Protein AF-A0A2V6QNG9-F1 (afdb_monomer)

pLDDT: mean 75.18, std 28.76, range [27.44, 98.88]

Solvent-accessible surface area (backbone atoms only — not comparable to full-atom values): 16944 Å² total; per-residue (Å²): 140,82,88,79,90,82,92,85,85,90,87,88,85,91,86,79,91,76,91,80,89,82,85,87,88,84,91,80,88,90,87,85,84,85,86,83,82,91,76,85,80,80,82,82,86,75,88,85,78,89,80,89,80,92,80,91,82,88,85,90,80,92,78,82,92,77,92,74,78,90,80,78,88,88,84,56,99,88,63,71,72,45,58,61,77,59,61,71,70,62,36,52,56,48,40,53,46,52,59,47,24,60,62,34,72,65,38,34,52,49,36,44,46,36,28,76,52,42,71,88,77,46,55,87,88,46,54,89,46,41,68,62,50,21,52,52,32,38,40,50,34,56,44,48,68,78,47,77,63,56,92,66,80,55,66,48,49,50,52,52,52,31,41,44,32,44,78,55,20,36,18,62,49,32,32,66,69,44,46,66,57,33,72,74,41,58,71,68,62,20,46,36,44,48,11,55,34,28,37,29,43,11,48,39,27,44,44,61,73,32,57,68,58,13,45,53,28,20,46,54,9,15,65,46,19,51,83,33,72,60,68,59,19,57,30,35,69,45,14,52,47,36,44,56,32,57,80,44,62,87,80,47,68,87,62,73,68,65,58,74,60,79,69,80,76,88,72,80,88,82,130

Foldseek 3Di:
DYDDDDDDDDDDDDDDDDDDDDDDDDDDDDDDDDDDDDDDDDDDDDDDDDDDDDDDDDDDDDDDDDDDDDDDDDDDPQDDLAAAADPDVLRVVLLVLLLCLLADPVSLVVLVCCLVPVPVVDDPVRVVCSPSSNLLSVLSSVLSVVDDRDPDDDFLSLLVSLLSCSSSNNLVSSLVSLVVVLVVDDDLQVLLSQLSNLLSVLSNCLNVVNLVSNLVSLLSSLVSQQQDDTNQWRCNVQSVLSNVQNVVPPVGDRDRRTDRDPDPVVPPPDD

Radius of gyration: 31.17 Å; Cα contacts (8 Å, |Δi|>4): 262; chains: 1; bounding box: 80×104×93 Å

Mean predicted aligned error: 15.61 Å

Secondary structure (DSSP, 8-state):
--------------------------------PPP----PPPPPPPPPPPPP-----------PPPP------SS-TT--SSPPPPPHHHHHHHHHHHHHHHH-HHHHHHHHHHHH--GGGS-GGGGGGHHHHHHHHHHHHHHHHHSPPPS--SHHHHHHHHHHHHHTT-HHHHHHHHHHHHHH--HHHHHHHHHHHHHHHHHHHHHTT-HHHHHHHHHHHHHHHTT-EETTEE-HHHHHHHHHHGGGTTS--PPPPPPB---GGGGSS--

Sequence (271 aa):
MGRALRHLRDRPDHRRAAQRQARAPRSAGRQPRRAAARRDPVPARGHAAPGSAAGRVAGSAARSPGTVAAVTSGLGAAVDRVIRTLPLQLRNRLAATILEAVDDVQARRALARLADAPDAWLAADEHEWRDLLAQRARRASEALAARRPSAKRGLGAALEAAATLYEAGLHFEVHELLEPLWMAASGETREALQGVIQAAVGWQHLANDNIAGARSLLMEGAARLYGRRLGGRDFDAFARATAEAVTRLPAAKPPPFPELTTDASDREESV

Structure (mmCIF, N/CA/C/O backbone):
data_AF-A0A2V6QNG9-F1
#
_entry.id   AF-A0A2V6QNG9-F1
#
loop_
_atom_site.group_PDB
_atom_site.id
_atom_site.type_symbol
_atom_site.label_atom_id
_atom_site.label_alt_id
_atom_site.label_comp_id
_atom_site.label_asym_id
_atom_site.label_entity_id
_atom_site.label_seq_id
_atom_site.pdbx_PDB_ins_code
_atom_site.Cartn_x
_atom_site.Cartn_y
_atom_site.Cartn_z
_atom_site.occupancy
_atom_site.B_iso_or_equiv
_atom_site.auth_seq_id
_atom_site.auth_comp_id
_atom_site.auth_asym_id
_atom_site.auth_atom_id
_atom_site.pdbx_PDB_model_num
ATOM 1 N N . MET A 1 1 ? -5.298 68.594 -60.580 1.00 39.41 1 MET A N 1
ATOM 2 C CA . MET A 1 1 ? -4.923 69.843 -59.869 1.00 39.41 1 MET A CA 1
ATOM 3 C C . MET A 1 1 ? -4.842 69.492 -58.386 1.00 39.41 1 MET A C 1
ATOM 5 O O . MET A 1 1 ? -5.832 68.995 -57.891 1.00 39.41 1 MET A O 1
ATOM 9 N N . GLY A 1 2 ? -3.759 69.579 -57.618 1.00 33.22 2 GLY A N 1
ATOM 10 C CA . GLY A 1 2 ? -2.422 70.135 -57.802 1.00 33.22 2 GLY A CA 1
ATOM 11 C C . GLY A 1 2 ? -1.953 70.773 -56.480 1.00 33.22 2 GLY A C 1
ATOM 12 O O . GLY A 1 2 ? -2.574 71.744 -56.076 1.00 33.22 2 GLY A O 1
ATOM 13 N N . ARG A 1 3 ? -0.826 70.278 -55.918 1.00 38.81 3 ARG A N 1
ATOM 14 C CA . ARG A 1 3 ? 0.120 70.929 -54.957 1.00 38.81 3 ARG A CA 1
ATOM 15 C C . ARG A 1 3 ? -0.397 71.228 -53.527 1.00 38.81 3 ARG A C 1
ATOM 17 O O . ARG A 1 3 ? -1.573 71.470 -53.355 1.00 38.81 3 ARG A O 1
ATOM 24 N N . ALA A 1 4 ? 0.392 71.239 -52.441 1.00 41.12 4 ALA A N 1
ATOM 25 C CA . ALA A 1 4 ? 1.844 71.341 -52.163 1.00 41.12 4 ALA A CA 1
ATOM 26 C C . ALA A 1 4 ? 2.117 70.772 -50.728 1.00 41.12 4 ALA A C 1
ATOM 28 O O . ALA A 1 4 ? 1.238 70.885 -49.886 1.00 41.12 4 ALA A O 1
ATOM 29 N N . LEU A 1 5 ? 3.183 69.995 -50.430 1.00 42.59 5 LEU A N 1
ATOM 30 C CA . LEU A 1 5 ? 4.579 70.385 -50.065 1.00 42.59 5 LEU A CA 1
ATOM 31 C C . LEU A 1 5 ? 4.633 71.282 -48.792 1.00 42.59 5 LEU A C 1
ATOM 33 O O . LEU A 1 5 ? 3.927 72.274 -48.773 1.00 42.59 5 LEU A O 1
ATOM 37 N N . ARG A 1 6 ? 5.453 71.118 -47.733 1.00 43.41 6 ARG A N 1
ATOM 38 C CA . ARG A 1 6 ? 6.743 70.430 -47.489 1.00 43.41 6 ARG A CA 1
ATOM 39 C C . ARG A 1 6 ? 7.144 70.512 -45.982 1.00 43.41 6 ARG A C 1
ATOM 41 O O . ARG A 1 6 ? 6.816 71.490 -45.331 1.00 43.41 6 ARG A O 1
ATOM 48 N N . HIS A 1 7 ? 7.926 69.519 -45.532 1.00 37.97 7 HIS A N 1
ATOM 49 C CA . HIS A 1 7 ? 9.060 69.466 -44.564 1.00 37.97 7 HIS A CA 1
ATOM 50 C C . HIS A 1 7 ? 9.191 70.319 -43.276 1.00 37.97 7 HIS A C 1
ATOM 52 O O . HIS A 1 7 ? 9.227 71.539 -43.340 1.00 37.97 7 HIS A O 1
ATOM 58 N N . LEU A 1 8 ? 9.590 69.624 -42.189 1.00 41.56 8 LEU A N 1
ATOM 59 C CA . LEU A 1 8 ? 10.684 69.936 -41.224 1.00 41.56 8 LEU A CA 1
ATOM 60 C C . LEU A 1 8 ? 10.953 68.659 -40.372 1.00 41.56 8 LEU A C 1
ATOM 62 O O . LEU A 1 8 ? 10.039 68.190 -39.709 1.00 41.56 8 LEU A O 1
ATOM 66 N N . ARG A 1 9 ? 11.984 67.834 -40.635 1.00 37.34 9 ARG A N 1
ATOM 67 C CA . ARG A 1 9 ? 13.387 67.796 -40.127 1.00 37.34 9 ARG A CA 1
ATOM 68 C C . ARG A 1 9 ? 13.606 67.700 -38.595 1.00 37.34 9 ARG A C 1
ATOM 70 O O . ARG A 1 9 ? 13.374 68.663 -37.883 1.00 37.34 9 ARG A O 1
ATOM 77 N N . ASP A 1 10 ? 14.166 66.542 -38.202 1.00 35.22 10 ASP A N 1
ATOM 78 C CA . ASP A 1 10 ? 15.226 66.222 -37.214 1.00 35.22 10 ASP A CA 1
ATOM 79 C C . ASP A 1 10 ? 15.272 66.858 -35.807 1.00 35.22 10 ASP A C 1
ATOM 81 O O . ASP A 1 10 ? 15.587 68.036 -35.667 1.00 35.22 10 ASP A O 1
ATOM 85 N N . ARG A 1 11 ? 15.237 66.019 -34.750 1.00 38.47 11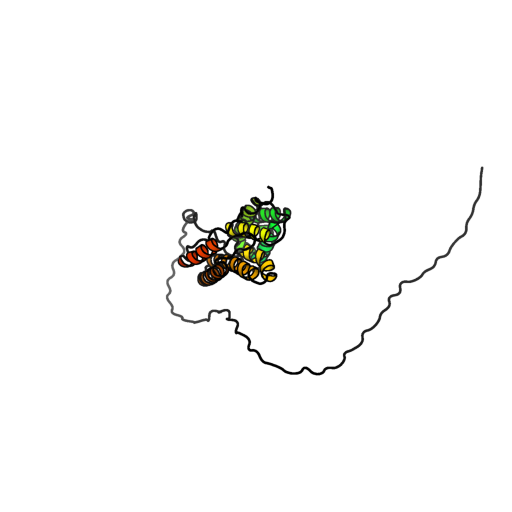 ARG A N 1
ATOM 86 C CA . ARG A 1 11 ? 16.423 65.519 -33.993 1.00 38.47 11 ARG A CA 1
ATOM 87 C C . ARG A 1 11 ? 16.032 64.656 -32.762 1.00 38.47 11 ARG A C 1
ATOM 89 O O . ARG A 1 11 ? 14.895 64.744 -32.312 1.00 38.47 11 ARG A O 1
ATOM 96 N N . PRO A 1 12 ? 16.950 63.808 -32.241 1.00 43.84 12 PRO A N 1
ATOM 97 C CA . PRO A 1 12 ? 16.665 62.755 -31.260 1.00 43.84 12 PRO A CA 1
ATOM 98 C C . PRO A 1 12 ? 16.907 63.203 -29.812 1.00 43.84 12 PRO A C 1
ATOM 100 O O . PRO A 1 12 ? 17.723 64.095 -29.580 1.00 43.84 12 PRO A O 1
ATOM 103 N N . ASP A 1 13 ? 16.295 62.519 -28.839 1.00 38.09 13 ASP A N 1
ATOM 104 C CA . ASP A 1 13 ? 16.692 62.652 -27.434 1.00 38.09 13 ASP A CA 1
ATOM 105 C C . ASP A 1 13 ? 16.896 61.284 -26.764 1.00 38.09 13 ASP A C 1
ATOM 107 O O . ASP A 1 13 ? 16.000 60.446 -26.655 1.00 38.09 13 ASP A O 1
ATOM 111 N N . HIS A 1 14 ? 18.143 61.066 -26.352 1.00 37.47 14 HIS A N 1
ATOM 112 C CA . HIS A 1 14 ? 18.614 59.954 -25.543 1.00 37.47 14 HIS A CA 1
ATOM 113 C C . HIS A 1 14 ? 18.329 60.252 -24.071 1.00 37.47 14 HIS A C 1
ATOM 115 O O . HIS A 1 14 ? 18.788 61.278 -23.580 1.00 37.47 14 HIS A O 1
ATOM 121 N N . ARG A 1 15 ? 17.708 59.325 -23.329 1.00 37.00 15 ARG A N 1
ATOM 122 C CA . ARG A 1 15 ? 17.783 59.200 -21.852 1.00 37.00 15 ARG A CA 1
ATOM 123 C C . ARG A 1 15 ? 16.975 57.969 -21.423 1.00 37.00 15 ARG A C 1
ATOM 125 O O . ARG A 1 15 ? 15.888 57.772 -21.930 1.00 37.00 15 ARG A O 1
ATOM 132 N N . ARG A 1 16 ? 17.347 57.122 -20.466 1.00 36.38 16 ARG A N 1
ATOM 133 C CA . ARG A 1 16 ? 18.573 56.843 -19.703 1.00 36.38 16 ARG A CA 1
ATOM 134 C C . ARG A 1 16 ? 18.234 55.565 -18.920 1.00 36.38 16 ARG A C 1
ATOM 136 O O . ARG A 1 16 ? 17.263 55.560 -18.171 1.00 36.38 16 ARG A O 1
ATOM 143 N N . ALA A 1 17 ? 19.032 54.514 -19.069 1.00 34.28 17 ALA A N 1
ATOM 144 C CA . ALA A 1 17 ? 19.114 53.447 -18.079 1.00 34.28 17 ALA A CA 1
ATOM 145 C C . ALA A 1 17 ? 19.916 53.974 -16.877 1.00 34.28 17 ALA A C 1
ATOM 147 O O . ALA A 1 17 ? 20.940 54.632 -17.066 1.00 34.28 17 ALA A O 1
ATOM 148 N N . ALA A 1 18 ? 19.462 53.710 -15.652 1.00 35.72 18 ALA A N 1
ATOM 149 C CA . ALA A 1 18 ? 20.239 53.976 -14.446 1.00 35.72 18 ALA A CA 1
ATOM 150 C C . ALA A 1 18 ? 19.989 52.884 -13.401 1.00 35.72 18 ALA A C 1
ATOM 152 O O . ALA A 1 18 ? 19.016 52.911 -12.650 1.00 35.72 18 ALA A O 1
ATOM 153 N N . GLN A 1 19 ? 20.924 51.933 -13.370 1.00 32.97 19 GLN A N 1
ATOM 154 C CA . GLN A 1 19 ? 21.245 51.108 -12.212 1.00 32.97 19 GLN A CA 1
ATOM 155 C C . GLN A 1 19 ? 21.501 51.997 -10.988 1.00 32.97 19 GLN A C 1
ATOM 157 O O . GLN A 1 19 ? 22.220 52.995 -11.073 1.00 32.97 19 GLN A O 1
ATOM 162 N N . ARG A 1 20 ? 20.984 51.589 -9.827 1.00 33.34 20 ARG A N 1
ATOM 163 C CA . ARG A 1 20 ? 21.436 52.083 -8.523 1.00 33.34 20 ARG A CA 1
ATOM 164 C C . ARG A 1 20 ? 21.763 50.906 -7.612 1.00 33.34 20 ARG A C 1
ATOM 166 O O . ARG A 1 20 ? 20.911 50.083 -7.301 1.00 33.34 20 ARG A O 1
ATOM 173 N N . GLN A 1 21 ? 23.031 50.863 -7.221 1.00 36.06 21 GLN A N 1
ATOM 174 C CA . GLN A 1 21 ? 23.606 50.045 -6.158 1.00 36.06 21 GLN A CA 1
ATOM 175 C C . GLN A 1 21 ? 23.310 50.677 -4.785 1.00 36.06 21 GLN A C 1
ATOM 177 O O . GLN A 1 21 ? 23.352 51.901 -4.661 1.00 36.06 21 GLN A O 1
ATOM 182 N N . ALA A 1 22 ? 23.117 49.850 -3.752 1.00 32.03 22 ALA A N 1
ATOM 183 C CA . ALA A 1 22 ? 23.365 50.172 -2.336 1.00 32.03 22 ALA A CA 1
ATOM 184 C C . ALA A 1 22 ? 23.467 48.838 -1.554 1.00 32.03 22 ALA A C 1
ATOM 186 O O . ALA A 1 22 ? 22.505 48.084 -1.512 1.00 32.03 22 ALA A O 1
ATOM 187 N N . ARG A 1 23 ? 24.666 48.333 -1.233 1.00 31.33 23 ARG A N 1
ATOM 188 C CA . ARG A 1 23 ? 25.504 48.557 -0.029 1.00 31.33 23 ARG A CA 1
ATOM 189 C C . ARG A 1 23 ? 24.892 48.016 1.283 1.00 31.33 23 ARG A C 1
ATOM 191 O O . ARG A 1 23 ? 23.886 48.518 1.765 1.00 31.33 23 ARG A O 1
ATOM 198 N N . ALA A 1 24 ? 25.561 47.009 1.851 1.00 38.50 24 ALA A N 1
ATOM 199 C CA . ALA A 1 24 ? 25.260 46.344 3.123 1.00 38.50 24 ALA A CA 1
ATOM 200 C C . ALA A 1 24 ? 25.682 47.158 4.366 1.00 38.50 24 ALA A C 1
ATOM 202 O O . ALA A 1 24 ? 26.608 47.971 4.272 1.00 38.50 24 ALA A O 1
ATOM 203 N N . PRO A 1 25 ? 25.127 46.835 5.552 1.00 38.69 25 PRO A N 1
ATOM 204 C CA . PRO A 1 25 ? 25.814 47.042 6.823 1.00 38.69 25 PRO A CA 1
ATOM 205 C C . PRO A 1 25 ? 26.004 45.758 7.659 1.00 38.69 25 PRO A C 1
ATOM 207 O O . PRO A 1 25 ? 25.347 44.737 7.470 1.00 38.69 25 PRO A O 1
ATOM 210 N N . ARG A 1 26 ? 26.981 45.850 8.570 1.00 33.41 26 ARG A N 1
ATOM 211 C CA . ARG A 1 26 ? 27.608 44.795 9.381 1.00 33.41 26 ARG A CA 1
ATOM 212 C C . ARG A 1 26 ? 26.877 44.521 10.708 1.00 33.41 26 ARG A C 1
ATOM 214 O O . ARG A 1 26 ? 26.212 45.384 11.265 1.00 33.41 26 ARG A O 1
ATOM 221 N N . SER A 1 27 ? 27.138 43.311 11.197 1.00 34.94 27 SER A N 1
ATOM 222 C CA . SER A 1 27 ? 26.995 42.705 12.533 1.00 34.94 27 SER A CA 1
ATOM 223 C C . SER A 1 27 ? 26.904 43.604 13.779 1.00 34.94 27 SER A C 1
ATOM 225 O O . SER A 1 27 ? 27.778 44.441 14.004 1.00 34.94 27 SER A O 1
ATOM 227 N N . ALA A 1 28 ? 25.979 43.254 14.684 1.00 37.16 28 ALA A N 1
ATOM 228 C CA . ALA A 1 28 ? 25.968 43.668 16.088 1.00 37.16 28 ALA A CA 1
ATOM 229 C C . ALA A 1 28 ? 25.766 42.463 17.035 1.00 37.16 28 ALA A C 1
ATOM 231 O O . ALA A 1 28 ? 24.781 41.739 16.935 1.00 37.16 28 ALA A O 1
ATOM 232 N N . GLY A 1 29 ? 26.739 42.266 17.932 1.00 30.47 29 GLY A N 1
ATOM 233 C CA . GLY A 1 29 ? 26.533 42.258 19.389 1.00 30.47 29 GLY A CA 1
ATOM 234 C C . GLY A 1 29 ? 25.647 41.187 20.034 1.00 30.47 29 GLY A C 1
ATOM 235 O O . GLY A 1 29 ? 24.428 41.258 20.016 1.00 30.47 29 GLY A O 1
ATOM 236 N N . ARG A 1 30 ? 26.306 40.260 20.729 1.00 30.66 30 ARG A N 1
ATOM 237 C CA . ARG A 1 30 ? 25.796 39.173 21.582 1.00 30.66 30 ARG A CA 1
ATOM 238 C C . ARG A 1 30 ? 25.470 39.663 23.008 1.00 30.66 30 ARG A C 1
ATOM 240 O O . ARG A 1 30 ? 26.239 40.476 23.507 1.00 30.66 30 ARG A O 1
ATOM 247 N N . GLN A 1 31 ? 24.448 39.078 23.666 1.00 30.83 31 GLN A N 1
ATOM 248 C CA . GLN A 1 31 ? 24.359 38.606 25.087 1.00 30.83 31 GLN A CA 1
ATOM 249 C C . GLN A 1 31 ? 22.893 38.598 25.619 1.00 30.83 31 GLN A C 1
ATOM 251 O O . GLN A 1 31 ? 22.068 39.317 25.070 1.00 30.83 31 GLN A O 1
ATOM 256 N N . PRO A 1 32 ? 22.544 37.910 26.735 1.00 37.94 32 PRO A N 1
ATOM 257 C CA . PRO A 1 32 ? 22.819 36.525 27.138 1.00 37.94 32 PRO A CA 1
ATOM 258 C C . PRO A 1 32 ? 21.508 35.721 27.389 1.00 37.94 32 PRO A C 1
ATOM 260 O O . PRO A 1 32 ? 20.467 36.276 27.735 1.00 37.94 32 PRO A O 1
ATOM 263 N N . ARG A 1 33 ? 21.539 34.384 27.250 1.00 31.62 33 ARG A N 1
ATOM 264 C CA . ARG A 1 33 ? 20.392 33.504 27.568 1.00 31.62 33 ARG A CA 1
ATOM 265 C C . ARG A 1 33 ? 20.462 33.006 29.015 1.00 31.62 33 ARG A C 1
ATOM 267 O O . ARG A 1 33 ? 21.466 32.430 29.422 1.00 31.62 33 ARG A O 1
ATOM 274 N N . ARG A 1 34 ? 19.366 33.208 29.756 1.00 32.09 34 ARG A N 1
ATOM 275 C CA . ARG A 1 34 ? 19.076 32.593 31.061 1.00 32.09 34 ARG A CA 1
ATOM 276 C C . ARG A 1 34 ? 18.950 31.070 30.932 1.00 32.09 34 ARG A C 1
ATOM 278 O O . ARG A 1 34 ? 18.383 30.571 29.963 1.00 32.09 34 ARG A O 1
ATOM 285 N N . ALA A 1 35 ? 19.456 30.365 31.938 1.00 33.03 35 ALA A N 1
ATOM 286 C CA . ALA A 1 35 ? 19.326 28.925 32.119 1.00 33.03 35 ALA A CA 1
ATOM 287 C C . ALA A 1 35 ? 17.952 28.546 32.693 1.00 33.03 35 ALA A C 1
ATOM 289 O O . ALA A 1 35 ? 17.482 29.218 33.609 1.00 33.03 35 ALA A O 1
ATOM 290 N N . ALA A 1 36 ? 17.373 27.436 32.220 1.00 29.09 36 ALA A N 1
ATOM 291 C CA . ALA A 1 36 ? 16.558 26.530 33.032 1.00 29.09 36 ALA A CA 1
ATOM 292 C C . ALA A 1 36 ? 16.314 25.175 32.335 1.00 29.09 36 ALA A C 1
ATOM 294 O O . ALA A 1 36 ? 15.939 25.121 31.170 1.00 29.09 36 ALA A O 1
ATOM 295 N N . ALA A 1 37 ? 16.461 24.125 33.147 1.00 33.00 37 ALA A N 1
ATOM 296 C CA . ALA A 1 37 ? 15.844 22.798 33.089 1.00 33.00 37 ALA A CA 1
ATOM 297 C C . ALA A 1 37 ? 16.219 21.811 31.963 1.00 33.00 37 ALA A C 1
ATOM 299 O O . ALA A 1 37 ? 15.693 21.812 30.853 1.00 33.00 37 ALA A O 1
ATOM 300 N N . ARG A 1 38 ? 17.063 20.858 32.375 1.00 31.66 38 ARG A N 1
ATOM 301 C CA . ARG A 1 38 ? 17.269 19.530 31.793 1.00 31.66 38 ARG A CA 1
ATOM 302 C C . ARG A 1 38 ? 15.933 18.777 31.689 1.00 31.66 38 ARG A C 1
ATOM 304 O O . ARG A 1 38 ? 15.178 18.743 32.659 1.00 31.66 38 ARG A O 1
ATOM 311 N N . ARG A 1 39 ? 15.695 18.128 30.549 1.00 36.88 39 ARG A N 1
ATOM 312 C CA . ARG A 1 39 ? 14.827 16.950 30.417 1.00 36.88 39 ARG A CA 1
ATOM 313 C C . ARG A 1 39 ? 15.526 15.949 29.502 1.00 36.88 39 ARG A C 1
ATOM 315 O O . ARG A 1 39 ? 16.030 16.331 28.448 1.00 36.88 39 ARG A O 1
ATOM 322 N N . ASP A 1 40 ? 15.602 14.713 29.971 1.00 36.47 40 ASP A N 1
ATOM 323 C CA . ASP A 1 40 ? 16.339 13.612 29.357 1.00 36.47 40 ASP A CA 1
ATOM 324 C C . ASP A 1 40 ? 15.737 13.193 28.003 1.00 36.47 40 ASP A C 1
ATOM 326 O O . ASP A 1 40 ? 14.510 13.145 27.870 1.00 36.47 40 ASP A O 1
ATOM 330 N N . PRO A 1 41 ? 16.557 12.862 26.989 1.00 35.31 41 PRO A N 1
ATOM 331 C CA . PRO A 1 41 ? 16.064 12.259 25.760 1.00 35.31 41 PRO A CA 1
ATOM 332 C C . PRO A 1 41 ? 15.850 10.746 25.933 1.00 35.31 41 PRO A C 1
ATOM 334 O O . PRO A 1 41 ? 16.747 10.003 26.330 1.00 35.31 41 PRO A O 1
ATOM 337 N N . VAL A 1 42 ? 14.642 10.297 25.590 1.00 39.16 42 VAL A N 1
ATOM 338 C CA . VAL A 1 42 ? 14.246 8.887 25.441 1.00 39.16 42 VAL A CA 1
ATOM 339 C C . VAL A 1 42 ? 15.113 8.226 24.352 1.00 39.16 42 VAL A C 1
ATOM 341 O O . VAL A 1 42 ? 15.250 8.807 23.273 1.00 39.16 42 VAL A O 1
ATOM 344 N N . PRO A 1 43 ? 15.713 7.039 24.576 1.00 35.66 43 PRO A N 1
ATOM 345 C CA . PRO A 1 43 ? 16.639 6.458 23.612 1.00 35.66 43 PRO A CA 1
ATOM 346 C C . PRO A 1 43 ? 15.910 5.834 22.416 1.00 35.66 43 PRO A C 1
ATOM 348 O O . PRO A 1 43 ? 15.052 4.962 22.563 1.00 35.66 43 PRO A O 1
ATOM 351 N N . ALA A 1 44 ? 16.325 6.247 21.217 1.00 32.16 44 ALA A N 1
ATOM 352 C CA . ALA A 1 44 ? 16.035 5.576 19.958 1.00 32.16 44 ALA A CA 1
ATOM 353 C C . ALA A 1 44 ? 16.677 4.176 19.960 1.00 32.16 44 ALA A C 1
ATOM 355 O O . ALA A 1 44 ? 17.892 4.042 20.120 1.00 32.16 44 ALA A O 1
ATOM 356 N N . ARG A 1 45 ? 15.869 3.121 19.800 1.00 35.91 45 ARG A N 1
ATOM 357 C CA . ARG A 1 45 ? 16.382 1.757 19.617 1.00 35.91 45 ARG A CA 1
ATOM 358 C C . ARG A 1 45 ? 16.888 1.588 18.189 1.00 35.91 45 ARG A C 1
ATOM 360 O O . ARG A 1 45 ? 16.172 1.847 17.228 1.00 35.91 45 ARG A O 1
ATOM 367 N N . GLY A 1 46 ? 18.157 1.204 18.113 1.00 29.39 46 GLY A N 1
ATOM 368 C CA . GLY A 1 46 ? 18.974 1.199 16.916 1.00 29.39 46 GLY A CA 1
ATOM 369 C C . GLY A 1 46 ? 18.766 0.008 15.989 1.00 29.39 46 GLY A C 1
ATOM 370 O O . GLY A 1 46 ? 18.335 -1.077 16.378 1.00 29.39 46 GLY A O 1
ATOM 371 N N . HIS A 1 47 ? 19.159 0.266 14.748 1.00 31.30 47 HIS A N 1
ATOM 372 C CA . HIS A 1 47 ? 19.466 -0.702 13.712 1.00 31.30 47 HIS A CA 1
ATOM 373 C C . HIS A 1 47 ? 20.541 -1.689 14.185 1.00 31.30 47 HIS A C 1
ATOM 375 O O . HIS A 1 47 ? 21.622 -1.285 14.611 1.00 31.30 47 HIS A O 1
ATOM 381 N N . ALA A 1 48 ? 20.251 -2.984 14.071 1.00 29.91 48 ALA A N 1
ATOM 382 C CA . ALA A 1 48 ? 21.235 -4.043 14.243 1.00 29.91 48 ALA A CA 1
ATOM 383 C C . ALA A 1 48 ? 21.928 -4.328 12.900 1.00 29.91 48 ALA A C 1
ATOM 385 O O . ALA A 1 48 ? 21.285 -4.748 11.939 1.00 29.91 48 ALA A O 1
ATOM 386 N N . ALA A 1 49 ? 23.240 -4.101 12.855 1.00 28.16 49 ALA A N 1
ATOM 387 C CA . ALA A 1 49 ? 24.147 -4.666 11.860 1.00 28.16 49 ALA A CA 1
ATOM 388 C C . ALA A 1 49 ? 24.647 -6.041 12.351 1.00 28.16 49 ALA A C 1
ATOM 390 O O . ALA A 1 49 ? 24.832 -6.206 13.561 1.00 28.16 49 ALA A O 1
ATOM 391 N N . PRO A 1 50 ? 24.900 -7.027 11.472 1.00 35.78 50 PRO A N 1
ATOM 392 C CA . PRO A 1 50 ? 25.463 -8.302 11.892 1.00 35.78 50 PRO A CA 1
ATOM 393 C C . PRO A 1 50 ? 26.995 -8.233 11.975 1.00 35.78 50 PRO A C 1
ATOM 395 O O . PRO A 1 50 ? 27.672 -7.731 11.077 1.00 35.78 50 PRO A O 1
ATOM 398 N N . GLY A 1 51 ? 27.528 -8.755 13.081 1.00 28.11 51 GLY A N 1
ATOM 399 C CA . GLY A 1 51 ? 28.953 -8.929 13.331 1.00 28.11 51 GLY A CA 1
ATOM 400 C C . GLY A 1 51 ? 29.513 -10.196 12.682 1.00 28.11 51 GLY A C 1
ATOM 401 O O . GLY A 1 51 ? 28.872 -11.243 12.645 1.00 28.11 51 GLY A O 1
ATOM 402 N N . SER A 1 52 ? 30.741 -10.060 12.189 1.00 27.44 52 SER A N 1
ATOM 403 C CA . SER A 1 52 ? 31.615 -11.106 11.664 1.00 27.44 52 SER A CA 1
ATOM 404 C C . SER A 1 52 ? 32.062 -12.076 12.765 1.00 27.44 52 SER A C 1
ATOM 406 O O . SER A 1 52 ? 32.551 -11.642 13.808 1.00 27.44 52 SER A O 1
ATOM 408 N N . ALA A 1 53 ? 31.963 -13.381 12.507 1.00 31.16 53 ALA A N 1
ATOM 409 C CA . ALA A 1 53 ? 32.697 -14.408 13.237 1.00 31.16 53 ALA A CA 1
ATOM 410 C 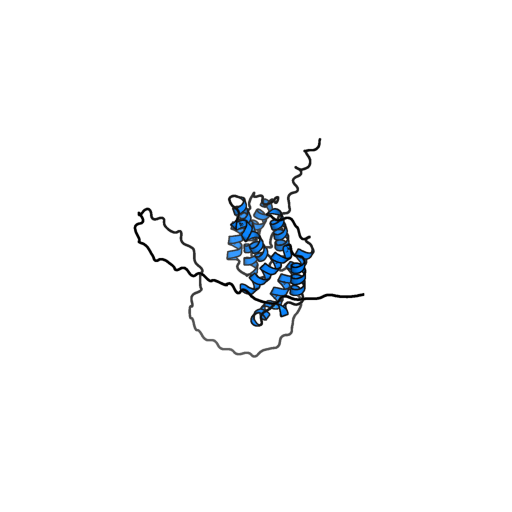C . ALA A 1 53 ? 33.285 -15.411 12.238 1.00 31.16 53 ALA A C 1
ATOM 412 O O . ALA A 1 53 ? 32.573 -16.109 11.517 1.00 31.16 53 ALA A O 1
ATOM 413 N N . ALA A 1 54 ? 34.614 -15.435 12.189 1.00 28.30 54 ALA A N 1
ATOM 414 C CA . ALA A 1 54 ? 35.417 -16.366 11.422 1.00 28.30 54 ALA A CA 1
ATOM 415 C C . ALA A 1 54 ? 35.437 -17.750 12.092 1.00 28.30 54 ALA A C 1
ATOM 417 O O . ALA A 1 54 ? 35.665 -17.862 13.293 1.00 28.30 54 ALA A O 1
ATOM 418 N N . GLY A 1 55 ? 35.287 -18.801 11.287 1.00 29.64 55 GLY A N 1
ATOM 419 C CA . GLY A 1 55 ? 35.503 -20.190 11.683 1.00 29.64 55 GLY A CA 1
ATOM 420 C C . GLY A 1 55 ? 35.768 -21.048 10.449 1.00 29.64 55 GLY A C 1
ATOM 421 O O . GLY A 1 55 ? 34.842 -21.456 9.759 1.00 29.64 55 GLY A O 1
ATOM 422 N N . ARG A 1 56 ? 37.049 -21.276 10.141 1.00 28.33 56 ARG A N 1
ATOM 423 C CA . ARG A 1 56 ? 37.522 -22.215 9.111 1.00 28.33 56 ARG A CA 1
ATOM 424 C C . ARG A 1 56 ? 37.424 -23.647 9.633 1.00 28.33 56 ARG A C 1
ATOM 426 O O . ARG A 1 56 ? 38.040 -23.912 10.658 1.00 28.33 56 ARG A O 1
ATOM 433 N N . VAL A 1 57 ? 36.834 -24.564 8.860 1.00 31.92 57 VAL A N 1
ATOM 434 C CA . VAL A 1 57 ? 37.321 -25.952 8.718 1.00 31.92 57 VAL A CA 1
ATOM 435 C C . VAL A 1 57 ? 37.054 -26.433 7.286 1.00 31.92 57 VAL A C 1
ATOM 437 O O . VAL A 1 57 ? 36.008 -26.158 6.707 1.00 31.92 57 VAL A O 1
ATOM 440 N N . ALA A 1 58 ? 38.060 -27.088 6.710 1.00 28.41 58 ALA A N 1
ATOM 441 C CA . ALA A 1 58 ? 38.148 -27.574 5.341 1.00 28.41 58 ALA A CA 1
ATOM 442 C C . ALA A 1 58 ? 37.342 -28.862 5.084 1.00 28.41 58 ALA A C 1
ATOM 444 O O . ALA A 1 58 ? 37.127 -29.659 5.993 1.00 28.41 58 ALA A O 1
ATOM 445 N N . GLY A 1 59 ? 36.994 -29.104 3.816 1.00 29.17 59 GLY A N 1
ATOM 446 C CA . GLY A 1 59 ? 36.442 -30.376 3.344 1.00 29.17 59 GLY A CA 1
ATOM 447 C C . GLY A 1 59 ? 36.087 -30.340 1.857 1.00 29.17 59 GLY A C 1
ATOM 448 O O . GLY A 1 59 ? 34.973 -29.998 1.488 1.00 29.17 59 GLY A O 1
ATOM 449 N N . SER A 1 60 ? 37.069 -30.656 1.015 1.00 27.53 60 SER A N 1
ATOM 450 C CA . SER A 1 60 ? 36.987 -30.761 -0.447 1.00 27.53 60 SER A CA 1
ATOM 451 C C . SER A 1 60 ? 36.158 -31.969 -0.906 1.00 27.53 60 SER A C 1
ATOM 453 O O . SER A 1 60 ? 36.390 -33.072 -0.418 1.00 27.53 60 SER A O 1
ATOM 455 N N . ALA A 1 61 ? 35.278 -31.782 -1.897 1.00 32.78 61 ALA A N 1
ATOM 456 C CA . ALA A 1 61 ? 34.963 -32.801 -2.904 1.00 32.78 61 ALA A CA 1
ATOM 457 C C . ALA A 1 61 ? 34.284 -32.161 -4.128 1.00 32.78 61 ALA A C 1
ATOM 459 O O . ALA A 1 61 ? 33.132 -31.733 -4.083 1.00 32.78 61 ALA A O 1
ATOM 460 N N . ALA A 1 62 ? 35.024 -32.117 -5.233 1.00 29.62 62 ALA A N 1
ATOM 461 C CA . ALA A 1 62 ? 34.558 -31.721 -6.554 1.00 29.62 62 ALA A CA 1
ATOM 462 C C . ALA A 1 62 ? 33.551 -32.731 -7.130 1.00 29.62 62 ALA A C 1
ATOM 464 O O . ALA A 1 62 ? 33.792 -33.935 -7.060 1.00 29.62 62 ALA A O 1
ATOM 465 N N . ARG A 1 63 ? 32.481 -32.242 -7.774 1.00 33.50 63 ARG A N 1
ATOM 466 C CA . ARG A 1 63 ? 31.726 -32.960 -8.816 1.00 33.50 63 ARG A CA 1
ATOM 467 C C . ARG A 1 63 ? 31.144 -31.957 -9.826 1.00 33.50 63 ARG A C 1
ATOM 469 O O . ARG A 1 63 ? 30.557 -30.952 -9.442 1.00 33.50 63 ARG A O 1
ATOM 476 N N . SER A 1 64 ? 31.393 -32.247 -11.100 1.00 34.97 64 SER A N 1
ATOM 477 C CA . SER A 1 64 ? 31.091 -31.477 -12.316 1.00 34.97 64 SER A CA 1
ATOM 478 C C . SER A 1 64 ? 29.586 -31.267 -12.586 1.00 34.97 64 SER A C 1
ATOM 480 O O . SER A 1 64 ? 28.765 -31.981 -12.007 1.00 34.97 64 SER A O 1
ATOM 482 N N . PRO A 1 65 ? 29.203 -30.323 -13.476 1.00 32.09 65 PRO A N 1
ATOM 483 C CA . PRO A 1 65 ? 27.819 -29.894 -13.639 1.00 32.09 65 PRO A CA 1
ATOM 484 C C . PRO A 1 65 ? 27.043 -30.824 -14.580 1.00 32.09 65 PRO A C 1
ATOM 486 O O . PRO A 1 65 ? 27.408 -31.007 -15.740 1.00 32.09 65 PRO A O 1
ATOM 489 N N . GLY A 1 66 ? 25.953 -31.396 -14.070 1.00 29.58 66 GLY A N 1
ATOM 490 C CA . GLY A 1 66 ? 24.931 -32.062 -14.869 1.00 29.58 66 GLY A CA 1
ATOM 491 C C . GLY A 1 66 ? 23.835 -31.070 -15.243 1.00 29.58 66 GLY A C 1
ATOM 492 O O . GLY A 1 66 ? 23.195 -30.486 -14.372 1.00 29.58 66 GLY A O 1
ATOM 493 N N . THR A 1 67 ? 23.635 -30.875 -16.541 1.00 35.53 67 THR A N 1
ATOM 494 C CA . THR A 1 67 ? 22.499 -30.168 -17.132 1.00 35.53 67 THR A CA 1
ATOM 495 C C . THR A 1 67 ? 21.198 -30.839 -16.691 1.00 35.53 67 THR A C 1
ATOM 497 O O . THR A 1 67 ? 20.960 -31.996 -17.028 1.00 35.53 67 THR A O 1
ATOM 500 N N . VAL A 1 68 ? 20.343 -30.123 -15.959 1.00 30.91 68 VAL A N 1
ATOM 501 C CA . VAL A 1 68 ? 18.958 -30.542 -15.713 1.00 30.91 68 VAL A CA 1
ATOM 502 C C . VAL A 1 68 ? 18.007 -29.489 -16.247 1.00 30.91 68 VAL A C 1
ATOM 504 O O . VAL A 1 68 ? 18.136 -28.294 -15.990 1.00 30.91 68 VAL A O 1
ATOM 507 N N . ALA A 1 69 ? 17.110 -29.999 -17.080 1.00 28.62 69 ALA A N 1
ATOM 508 C CA . ALA A 1 69 ? 16.163 -29.294 -17.907 1.00 28.62 69 ALA A CA 1
ATOM 509 C C . ALA A 1 69 ? 15.184 -28.432 -17.105 1.00 28.62 69 ALA A C 1
ATOM 511 O O . ALA A 1 69 ? 14.858 -28.713 -15.951 1.00 28.62 69 ALA A O 1
ATOM 512 N N . ALA A 1 70 ? 14.676 -27.411 -17.791 1.00 37.88 70 ALA A N 1
ATOM 513 C CA . ALA A 1 70 ? 13.529 -26.625 -17.384 1.00 37.88 70 ALA A CA 1
ATOM 514 C C . ALA A 1 70 ? 12.353 -27.539 -17.007 1.00 37.88 70 ALA A C 1
ATOM 516 O O . ALA A 1 70 ? 11.805 -28.245 -17.852 1.00 37.88 70 ALA A O 1
ATOM 517 N N . VAL A 1 71 ? 11.945 -27.476 -15.741 1.00 28.05 71 VAL A N 1
ATOM 518 C CA . VAL A 1 71 ? 10.617 -27.902 -15.307 1.00 28.05 71 VAL A CA 1
ATOM 519 C C . VAL A 1 71 ? 9.835 -26.633 -15.020 1.00 28.05 71 VAL A C 1
ATOM 521 O O . VAL A 1 71 ? 9.934 -26.023 -13.958 1.00 28.05 71 VAL A O 1
ATOM 524 N N . THR A 1 72 ? 9.095 -26.202 -16.032 1.00 35.09 72 THR A N 1
ATOM 525 C CA . THR A 1 72 ? 7.942 -25.335 -15.855 1.00 35.09 72 THR A CA 1
ATOM 526 C C . THR A 1 72 ? 6.785 -26.171 -15.316 1.00 35.09 72 THR A C 1
ATOM 528 O O . THR A 1 72 ? 6.634 -27.340 -15.666 1.00 35.09 72 THR A O 1
ATOM 531 N N . SER A 1 73 ? 5.916 -25.504 -14.555 1.00 33.56 73 SER A N 1
ATOM 532 C CA . SER A 1 73 ? 4.573 -25.947 -14.150 1.00 33.56 73 SER A CA 1
ATOM 533 C C . SER A 1 73 ? 4.508 -26.725 -12.835 1.00 33.56 73 SER A C 1
ATOM 535 O O . SER A 1 73 ? 4.908 -27.881 -12.755 1.00 33.56 73 SER A O 1
ATOM 537 N N . GLY A 1 74 ? 3.908 -26.105 -11.809 1.00 32.38 74 GLY A N 1
ATOM 538 C CA . GLY A 1 74 ? 3.378 -26.886 -10.688 1.00 32.38 74 GLY A CA 1
ATOM 539 C C . GLY A 1 74 ? 3.151 -26.207 -9.339 1.00 32.38 74 GLY A C 1
ATOM 540 O O . GLY A 1 74 ? 2.617 -26.871 -8.459 1.00 32.38 74 GLY A O 1
ATOM 541 N N . LEU A 1 75 ? 3.509 -24.936 -9.121 1.00 31.34 75 LEU A N 1
ATOM 542 C CA . LEU A 1 75 ? 3.292 -24.302 -7.813 1.00 31.34 75 LEU A CA 1
ATOM 543 C C . LEU A 1 75 ? 3.101 -22.787 -7.958 1.00 31.34 75 LEU A C 1
ATOM 545 O O . LEU A 1 75 ? 4.033 -22.091 -8.343 1.00 31.34 75 LEU A O 1
ATOM 549 N N . GLY A 1 76 ? 1.907 -22.261 -7.667 1.00 31.53 76 GLY A N 1
ATOM 550 C CA . GLY A 1 76 ? 1.744 -20.803 -7.578 1.00 31.53 76 GLY A CA 1
ATOM 551 C C . GLY A 1 76 ? 0.337 -20.224 -7.695 1.00 31.53 76 GLY A C 1
ATOM 552 O O . GLY A 1 76 ? 0.169 -19.040 -7.447 1.00 31.53 76 GLY A O 1
ATOM 553 N N . ALA A 1 77 ? -0.703 -21.004 -7.998 1.00 32.53 77 ALA A N 1
ATOM 554 C CA . ALA A 1 77 ? -2.058 -20.454 -8.174 1.00 32.53 77 ALA A CA 1
ATOM 555 C C . ALA A 1 77 ? -2.741 -19.963 -6.866 1.00 32.53 77 ALA A C 1
ATOM 557 O O . ALA A 1 77 ? -3.886 -19.524 -6.896 1.00 32.53 77 ALA A O 1
ATOM 558 N N . ALA A 1 78 ? -2.050 -20.007 -5.717 1.00 34.19 78 ALA A N 1
ATOM 559 C CA . ALA A 1 78 ? -2.558 -19.554 -4.413 1.00 34.19 78 ALA A CA 1
ATOM 560 C C . ALA A 1 78 ? -1.606 -18.610 -3.636 1.00 34.19 78 ALA A C 1
ATOM 562 O O . ALA A 1 78 ? -1.897 -18.273 -2.482 1.00 34.19 78 ALA A O 1
ATOM 563 N N . VAL A 1 79 ? -0.522 -18.156 -4.273 1.00 37.28 79 VAL A N 1
ATOM 564 C CA . VAL A 1 79 ? 0.525 -17.258 -3.747 1.00 37.28 79 VAL A CA 1
ATOM 565 C C . VAL A 1 79 ? 0.594 -16.123 -4.779 1.00 37.28 79 VAL A C 1
ATOM 567 O O . VAL A 1 79 ? 0.867 -16.379 -5.937 1.00 37.28 79 VAL A O 1
ATOM 570 N N . ASP A 1 80 ? 0.185 -14.881 -4.552 1.00 50.16 80 ASP A N 1
ATOM 571 C CA . ASP A 1 80 ? 0.893 -13.936 -3.701 1.00 50.16 80 ASP A CA 1
ATOM 572 C C . ASP A 1 80 ? 0.082 -12.617 -3.703 1.00 50.16 80 ASP A C 1
ATOM 574 O O . ASP A 1 80 ? 0.190 -11.793 -4.619 1.00 50.16 80 ASP A O 1
ATOM 578 N N . ARG A 1 81 ? -0.816 -12.403 -2.727 1.00 56.38 81 ARG A N 1
ATOM 579 C CA . ARG A 1 81 ? -1.516 -11.103 -2.594 1.00 56.38 81 ARG A CA 1
ATOM 580 C C . ARG A 1 81 ? -0.564 -9.984 -2.157 1.00 56.38 81 ARG A C 1
ATOM 582 O O . ARG A 1 81 ? -0.993 -8.847 -2.054 1.00 56.38 81 ARG A O 1
ATOM 589 N N . VAL A 1 82 ? 0.712 -10.270 -1.914 1.00 64.69 82 VAL A N 1
ATOM 590 C CA . VAL A 1 82 ? 1.669 -9.302 -1.388 1.00 64.69 82 VAL A CA 1
ATOM 591 C C . VAL A 1 82 ? 2.915 -9.315 -2.274 1.00 64.69 82 VAL A C 1
ATOM 593 O O . VAL A 1 82 ? 3.603 -10.316 -2.352 1.00 64.69 82 VAL A O 1
ATOM 596 N N . ILE A 1 83 ? 3.203 -8.220 -2.982 1.00 81.00 83 ILE A N 1
ATOM 597 C CA . ILE A 1 83 ? 4.354 -8.153 -3.902 1.00 81.00 83 ILE A CA 1
ATOM 598 C C . ILE A 1 83 ? 5.590 -7.642 -3.153 1.00 81.00 83 ILE A C 1
ATOM 600 O O . ILE A 1 83 ? 5.506 -6.634 -2.440 1.00 81.00 83 ILE A O 1
ATOM 604 N N . ARG A 1 84 ? 6.757 -8.269 -3.358 1.00 88.25 84 ARG A N 1
ATOM 605 C CA . ARG A 1 84 ? 8.048 -7.778 -2.832 1.00 88.25 84 ARG A CA 1
ATOM 606 C C . ARG A 1 84 ? 8.332 -6.332 -3.240 1.00 88.25 84 ARG A C 1
ATOM 608 O O . ARG A 1 84 ? 7.961 -5.889 -4.328 1.00 88.25 84 ARG A O 1
ATOM 615 N N . THR A 1 85 ? 8.988 -5.571 -2.366 1.00 87.81 85 THR A N 1
ATOM 616 C CA . THR A 1 85 ? 9.395 -4.202 -2.715 1.00 87.81 85 THR A CA 1
ATOM 617 C C . THR A 1 85 ? 10.596 -4.189 -3.649 1.00 87.81 85 THR A C 1
ATOM 619 O O . THR A 1 85 ? 11.529 -4.965 -3.470 1.00 87.81 85 THR A O 1
ATOM 622 N N . LEU A 1 86 ? 10.608 -3.221 -4.563 1.00 93.69 86 LEU A N 1
ATOM 623 C CA . LEU A 1 86 ? 11.780 -2.849 -5.357 1.00 93.69 86 LEU A CA 1
ATOM 624 C C . LEU A 1 86 ? 12.833 -2.134 -4.476 1.00 93.69 86 LEU A C 1
ATOM 626 O O . LEU A 1 86 ? 12.494 -1.657 -3.380 1.00 93.69 86 LEU A O 1
ATOM 630 N N . PRO A 1 87 ? 14.090 -1.999 -4.947 1.00 94.88 87 PRO A N 1
ATOM 631 C CA . PRO A 1 87 ? 15.083 -1.129 -4.320 1.00 94.88 87 PRO A CA 1
ATOM 632 C C . PRO A 1 87 ? 14.568 0.300 -4.154 1.00 94.88 87 PRO A C 1
ATOM 634 O O . PRO A 1 87 ? 13.749 0.767 -4.941 1.00 94.88 87 PRO A O 1
ATOM 637 N N . LEU A 1 88 ? 15.076 1.007 -3.140 1.00 93.88 88 LEU A N 1
ATOM 638 C CA . LEU A 1 88 ? 14.525 2.283 -2.667 1.00 93.88 88 LEU A CA 1
ATOM 639 C C . LEU A 1 88 ? 14.205 3.287 -3.779 1.00 93.88 88 LEU A C 1
ATOM 641 O O . LEU A 1 88 ? 13.078 3.767 -3.843 1.00 93.88 88 LEU A O 1
ATOM 645 N N . GLN A 1 89 ? 15.171 3.594 -4.645 1.00 95.19 89 GLN A N 1
ATOM 646 C CA . GLN A 1 89 ? 14.979 4.601 -5.691 1.00 95.19 89 GLN A CA 1
ATOM 647 C C . GLN A 1 89 ? 13.903 4.174 -6.698 1.00 95.19 89 GLN A C 1
ATOM 649 O O . GLN A 1 89 ? 12.997 4.947 -7.009 1.00 95.19 89 GLN A O 1
ATOM 654 N N . LEU A 1 90 ? 13.955 2.917 -7.140 1.00 96.44 90 LEU A N 1
ATOM 655 C CA . LEU A 1 90 ? 13.035 2.360 -8.126 1.00 96.44 90 LEU A CA 1
ATOM 656 C C . LEU A 1 90 ? 11.601 2.256 -7.583 1.00 96.44 90 LEU A C 1
ATOM 658 O O . LEU A 1 90 ? 10.645 2.675 -8.234 1.00 96.44 90 LEU A O 1
ATOM 662 N N . ARG A 1 91 ? 11.470 1.769 -6.345 1.00 96.31 91 ARG A N 1
ATOM 663 C CA . ARG A 1 91 ? 10.229 1.735 -5.561 1.00 96.31 91 ARG A CA 1
ATOM 664 C C . ARG A 1 91 ? 9.583 3.114 -5.469 1.00 96.31 91 ARG A C 1
ATOM 666 O O . ARG A 1 91 ? 8.405 3.245 -5.780 1.00 96.31 91 ARG A O 1
ATOM 673 N N . ASN A 1 92 ? 10.344 4.128 -5.062 1.00 97.00 92 ASN A N 1
ATOM 674 C CA . ASN A 1 92 ? 9.808 5.468 -4.828 1.00 97.00 92 ASN A CA 1
ATOM 675 C C . ASN A 1 92 ? 9.354 6.126 -6.140 1.00 97.00 92 ASN A C 1
ATOM 677 O O . ASN A 1 92 ? 8.278 6.716 -6.196 1.00 97.00 92 ASN A O 1
ATOM 681 N N . ARG A 1 93 ? 10.135 5.977 -7.220 1.00 97.19 93 ARG A N 1
ATOM 682 C CA . ARG A 1 93 ? 9.758 6.463 -8.558 1.00 97.19 93 ARG A CA 1
ATOM 683 C C . ARG A 1 93 ? 8.468 5.805 -9.062 1.00 97.19 93 ARG A C 1
ATOM 685 O O . ARG A 1 93 ? 7.604 6.488 -9.618 1.00 97.19 93 ARG A O 1
ATOM 692 N N . LEU A 1 94 ? 8.326 4.491 -8.866 1.00 97.88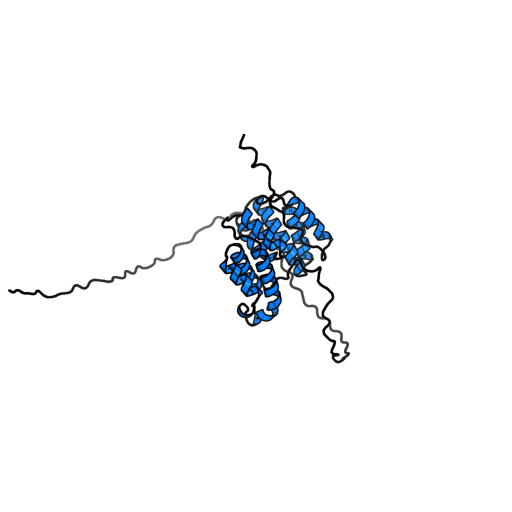 94 LEU A N 1
ATOM 693 C CA . LEU A 1 94 ? 7.122 3.770 -9.275 1.00 97.88 94 LEU A CA 1
ATOM 694 C C . LEU A 1 94 ? 5.920 4.200 -8.427 1.00 97.88 94 LEU A C 1
ATOM 696 O O . LEU A 1 94 ? 4.866 4.487 -8.987 1.00 97.88 94 LEU A O 1
ATOM 700 N N . ALA A 1 95 ? 6.079 4.301 -7.106 1.00 97.81 95 ALA A N 1
ATOM 701 C CA . ALA A 1 95 ? 5.008 4.732 -6.215 1.00 97.81 95 ALA A CA 1
ATOM 702 C C . ALA A 1 95 ? 4.504 6.137 -6.565 1.00 97.81 95 ALA A C 1
ATOM 704 O O . ALA A 1 95 ? 3.298 6.327 -6.675 1.00 97.81 95 ALA A O 1
ATOM 705 N N . ALA A 1 96 ? 5.399 7.088 -6.855 1.00 97.00 96 ALA A N 1
ATOM 706 C CA . ALA A 1 96 ? 5.009 8.416 -7.329 1.00 97.00 96 ALA A CA 1
ATOM 707 C C . ALA A 1 96 ? 4.151 8.347 -8.608 1.00 97.00 96 ALA A C 1
ATOM 709 O O . ALA A 1 96 ? 3.102 8.984 -8.682 1.00 97.00 96 ALA A O 1
ATOM 710 N N . THR A 1 97 ? 4.545 7.506 -9.572 1.00 97.19 97 THR A N 1
ATOM 711 C CA . THR A 1 97 ? 3.786 7.288 -10.819 1.00 97.19 97 THR A CA 1
ATOM 712 C C . THR A 1 97 ? 2.402 6.683 -10.542 1.00 97.19 97 THR A C 1
ATOM 714 O O . THR A 1 97 ? 1.408 7.093 -11.139 1.00 97.19 97 THR A O 1
ATOM 717 N N . ILE A 1 98 ? 2.318 5.712 -9.625 1.00 97.69 98 ILE A N 1
ATOM 718 C CA . ILE A 1 98 ? 1.056 5.065 -9.236 1.00 97.69 98 ILE A CA 1
ATOM 719 C C . ILE A 1 98 ? 0.129 6.057 -8.527 1.00 97.69 98 ILE A C 1
ATOM 721 O O . ILE A 1 98 ? -1.058 6.107 -8.843 1.00 97.69 98 ILE A O 1
ATOM 725 N N . LEU A 1 99 ? 0.657 6.850 -7.593 1.00 96.38 99 LEU A N 1
ATOM 726 C CA . LEU A 1 99 ? -0.107 7.856 -6.855 1.00 96.38 99 LEU A CA 1
ATOM 727 C C 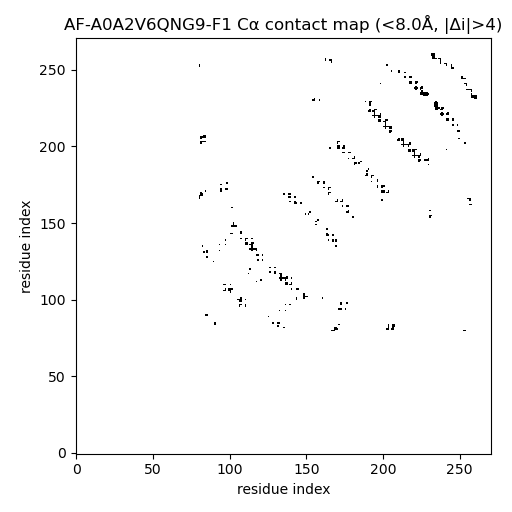. LEU A 1 99 ? -0.646 8.944 -7.791 1.00 96.38 99 LEU A C 1
ATOM 729 O O . LEU A 1 99 ? -1.810 9.314 -7.673 1.00 96.38 99 LEU A O 1
ATOM 733 N N . GLU A 1 100 ? 0.142 9.405 -8.763 1.00 95.44 100 GLU A N 1
ATOM 734 C CA . GLU A 1 100 ? -0.334 10.344 -9.787 1.00 95.44 100 GLU A CA 1
ATOM 735 C C . GLU A 1 100 ? -1.471 9.731 -10.627 1.00 95.44 100 GLU A C 1
ATOM 737 O O . GLU A 1 100 ? -2.503 10.363 -10.866 1.00 95.44 100 GLU A O 1
ATOM 742 N N . ALA A 1 101 ? -1.345 8.450 -10.990 1.00 95.81 101 ALA A N 1
ATOM 743 C CA . ALA A 1 101 ? -2.367 7.708 -11.724 1.00 95.81 101 ALA A CA 1
ATOM 744 C C . ALA A 1 101 ? -3.677 7.495 -10.939 1.00 95.81 101 ALA A C 1
ATOM 746 O O . ALA A 1 101 ? -4.694 7.136 -11.539 1.00 95.81 101 ALA A O 1
ATOM 747 N N . VAL A 1 102 ? -3.715 7.722 -9.622 1.00 94.25 102 VAL A N 1
ATOM 748 C CA . VAL A 1 102 ? -4.967 7.632 -8.850 1.00 94.25 102 VAL A CA 1
ATOM 749 C C . VAL A 1 102 ? -6.008 8.610 -9.400 1.00 94.25 102 VAL A C 1
ATOM 751 O O . VAL A 1 102 ? -7.164 8.209 -9.591 1.00 94.25 102 VAL A O 1
ATOM 754 N N . ASP A 1 103 ? -5.590 9.829 -9.746 1.00 90.56 103 ASP A N 1
ATOM 755 C CA . ASP A 1 103 ? -6.489 10.917 -10.147 1.00 90.56 103 ASP A CA 1
ATOM 756 C C . ASP A 1 103 ? -6.210 11.479 -11.556 1.00 90.56 103 ASP A C 1
ATOM 758 O O . ASP A 1 103 ? -7.085 12.140 -12.116 1.00 90.56 103 ASP A O 1
ATOM 762 N N . ASP A 1 104 ? -5.059 11.177 -12.175 1.00 91.44 104 ASP A N 1
ATOM 763 C CA . ASP A 1 104 ? -4.708 11.668 -13.514 1.00 91.44 104 ASP A CA 1
ATOM 764 C C . ASP A 1 104 ? -4.807 10.589 -14.616 1.00 91.44 104 ASP A C 1
ATOM 766 O O . ASP A 1 104 ? -4.203 9.514 -14.562 1.00 91.44 104 ASP A O 1
ATOM 770 N N . VAL A 1 105 ? -5.572 10.887 -15.673 1.00 91.00 105 VAL A N 1
ATOM 771 C CA . VAL A 1 105 ? -5.821 9.957 -16.791 1.00 91.00 105 VAL A CA 1
ATOM 772 C C . VAL A 1 105 ? -4.580 9.745 -17.668 1.00 91.00 105 VAL A C 1
ATOM 774 O O . VAL A 1 105 ? -4.400 8.651 -18.211 1.00 91.00 105 VAL A O 1
ATOM 777 N N . GLN A 1 106 ? -3.720 10.752 -17.835 1.00 92.88 106 GLN A N 1
ATOM 778 C CA . GLN A 1 106 ? -2.477 10.597 -18.594 1.00 92.88 106 GLN A CA 1
ATOM 779 C C . GLN A 1 106 ? -1.463 9.762 -17.816 1.00 92.88 106 GLN A C 1
ATOM 781 O O . GLN A 1 106 ? -0.844 8.876 -18.411 1.00 92.88 106 GLN A O 1
ATOM 786 N N . ALA A 1 107 ? -1.361 9.959 -16.501 1.00 94.56 107 ALA A N 1
ATOM 787 C CA . ALA A 1 107 ? -0.548 9.132 -15.620 1.00 94.56 107 ALA A CA 1
ATOM 788 C C . ALA A 1 107 ? -1.026 7.672 -15.622 1.00 94.56 107 ALA A C 1
ATOM 790 O O . ALA A 1 107 ? -0.203 6.769 -15.742 1.00 94.56 107 ALA A O 1
ATOM 791 N N . ARG A 1 108 ? -2.344 7.405 -15.644 1.00 94.94 108 ARG A N 1
ATOM 792 C CA . ARG A 1 108 ? -2.873 6.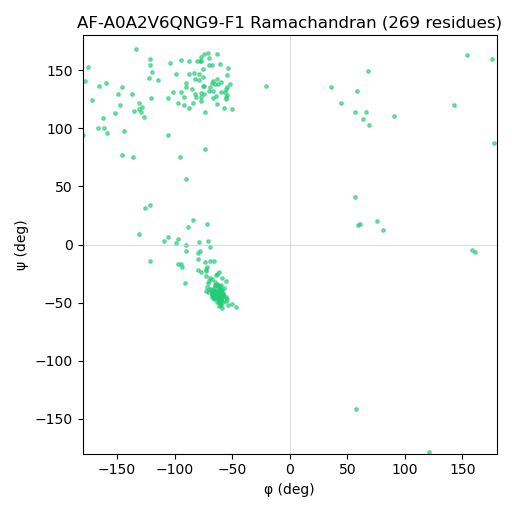035 -15.844 1.00 94.94 108 ARG A CA 1
ATOM 793 C C . ARG A 1 108 ? -2.419 5.410 -17.156 1.00 94.94 108 ARG A C 1
ATOM 795 O O . ARG A 1 108 ? -2.009 4.254 -17.182 1.00 94.94 108 ARG A O 1
ATOM 802 N N . ARG A 1 109 ? -2.466 6.166 -18.256 1.00 94.94 109 ARG A N 1
ATOM 803 C CA . ARG A 1 109 ? -1.978 5.686 -19.561 1.00 94.94 109 ARG A CA 1
ATOM 804 C C . ARG A 1 109 ? -0.470 5.441 -19.540 1.00 94.94 109 ARG A C 1
ATOM 806 O O . ARG A 1 109 ? -0.007 4.498 -20.173 1.00 94.94 109 ARG A O 1
ATOM 813 N N . ALA A 1 110 ? 0.293 6.284 -18.847 1.00 95.44 110 ALA A N 1
ATOM 814 C CA . ALA A 1 110 ? 1.729 6.097 -18.671 1.00 95.44 110 ALA A CA 1
ATOM 815 C C . ALA A 1 110 ? 2.036 4.842 -17.843 1.00 95.44 110 ALA A C 1
ATOM 817 O O . ALA A 1 110 ? 2.879 4.052 -18.255 1.00 95.44 110 ALA A O 1
ATOM 818 N N . LEU A 1 111 ? 1.301 4.612 -16.753 1.00 97.69 111 LEU A N 1
ATOM 819 C CA . LEU A 1 111 ? 1.405 3.418 -15.917 1.00 97.69 111 LEU A CA 1
ATOM 820 C C . LEU A 1 111 ? 1.060 2.135 -16.692 1.00 97.69 111 LEU A C 1
ATOM 822 O O . LEU A 1 111 ? 1.779 1.147 -16.580 1.00 97.69 111 LEU A O 1
ATOM 826 N N . ALA A 1 112 ? 0.017 2.162 -17.527 1.00 96.56 112 ALA A N 1
ATOM 827 C CA . ALA A 1 112 ? -0.329 1.037 -18.399 1.00 96.56 112 ALA A CA 1
ATOM 828 C C . ALA A 1 112 ? 0.793 0.729 -19.406 1.00 96.56 112 ALA A C 1
ATOM 830 O O . ALA A 1 112 ? 1.208 -0.417 -19.546 1.00 96.56 112 ALA A O 1
ATOM 831 N N . ARG A 1 113 ? 1.362 1.759 -20.052 1.00 96.75 113 ARG A N 1
ATOM 832 C CA . ARG A 1 113 ? 2.522 1.578 -20.942 1.00 96.75 113 ARG A CA 1
ATOM 833 C C . ARG A 1 113 ? 3.745 1.045 -20.199 1.00 96.75 113 ARG A C 1
ATOM 835 O O . ARG A 1 113 ? 4.435 0.190 -20.736 1.00 96.75 113 ARG A O 1
ATOM 842 N N . LEU A 1 114 ? 3.998 1.526 -18.982 1.00 97.31 114 LEU A N 1
ATOM 843 C CA . LEU A 1 114 ? 5.081 1.041 -18.124 1.00 97.31 114 LEU A CA 1
ATOM 844 C C . LEU A 1 114 ? 4.917 -0.451 -17.800 1.00 97.31 114 LEU A C 1
ATOM 846 O O . LEU A 1 114 ? 5.898 -1.189 -17.806 1.00 97.31 114 LEU A O 1
ATOM 850 N N . ALA A 1 115 ? 3.685 -0.902 -17.555 1.00 96.56 115 ALA A N 1
ATOM 851 C CA . ALA A 1 115 ? 3.388 -2.308 -17.300 1.00 96.56 115 ALA A CA 1
ATOM 852 C C . ALA A 1 115 ? 3.701 -3.217 -18.504 1.00 96.56 115 ALA A C 1
ATOM 854 O O . ALA A 1 115 ? 4.105 -4.366 -18.308 1.00 96.56 115 ALA A O 1
ATOM 855 N N . ASP A 1 116 ? 3.517 -2.719 -19.730 1.00 96.38 116 ASP A N 1
ATOM 856 C CA . ASP A 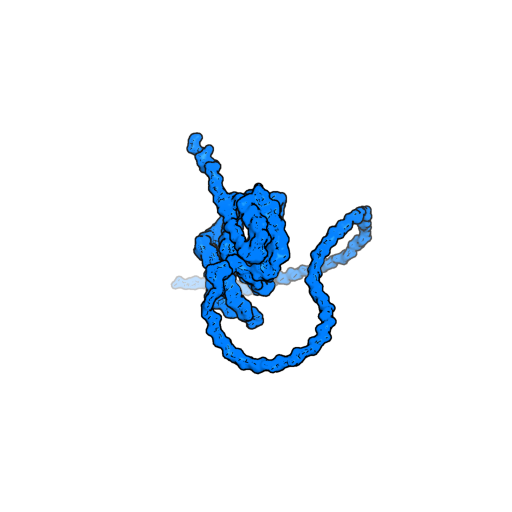1 116 ? 3.730 -3.482 -20.967 1.00 96.38 116 ASP A CA 1
ATOM 857 C C . ASP A 1 116 ? 5.158 -3.364 -21.524 1.00 96.38 116 ASP A C 1
ATOM 859 O O . ASP A 1 116 ? 5.683 -4.328 -22.079 1.00 96.38 116 ASP A O 1
ATOM 863 N N . ALA A 1 117 ? 5.804 -2.210 -21.353 1.00 96.38 117 ALA A N 1
ATOM 864 C CA . ALA A 1 117 ? 7.133 -1.910 -21.881 1.00 96.38 117 ALA A CA 1
ATOM 865 C C . ALA A 1 117 ? 8.006 -1.194 -20.826 1.00 96.38 117 ALA A C 1
ATOM 867 O O . ALA A 1 117 ? 8.233 0.016 -20.926 1.00 96.38 117 ALA A O 1
ATOM 868 N N . PRO A 1 118 ? 8.514 -1.921 -19.811 1.00 96.62 118 PRO A N 1
ATOM 869 C CA . PRO A 1 118 ? 9.265 -1.333 -18.700 1.00 96.62 118 PRO A CA 1
ATOM 870 C C . PRO A 1 118 ? 10.679 -0.868 -19.068 1.00 96.62 118 PRO A C 1
ATOM 872 O O . PRO A 1 118 ? 11.225 -0.001 -18.390 1.00 96.62 118 PRO A O 1
ATOM 875 N N . ASP A 1 119 ? 11.267 -1.413 -20.136 1.00 96.19 119 ASP A N 1
ATOM 876 C CA . ASP A 1 119 ? 12.690 -1.239 -20.465 1.00 96.19 119 ASP A CA 1
ATOM 877 C C . ASP A 1 119 ? 13.085 0.230 -20.651 1.00 96.19 119 ASP A C 1
ATOM 879 O O . ASP A 1 119 ? 14.108 0.673 -20.142 1.00 96.19 119 ASP A O 1
ATOM 883 N N . ALA A 1 120 ? 12.233 1.025 -21.304 1.00 92.62 120 ALA A N 1
ATOM 884 C CA . ALA A 1 120 ? 12.496 2.445 -21.538 1.00 92.62 120 ALA A CA 1
ATOM 885 C C . ALA A 1 120 ? 12.439 3.308 -20.262 1.00 92.62 120 ALA A C 1
ATOM 887 O O . ALA A 1 120 ? 12.850 4.468 -20.285 1.00 92.62 120 ALA A O 1
ATOM 888 N N . TRP A 1 121 ? 11.896 2.775 -19.166 1.00 96.12 121 TRP A N 1
ATOM 889 C CA . TRP A 1 121 ? 11.768 3.473 -17.887 1.00 96.12 121 TRP A CA 1
ATOM 890 C C . TRP A 1 121 ? 12.898 3.126 -16.905 1.00 96.12 121 TRP A C 1
ATOM 892 O O . TRP A 1 121 ? 13.111 3.851 -15.928 1.00 96.12 121 TRP A O 1
ATOM 902 N N . LEU A 1 122 ? 13.622 2.034 -17.161 1.00 96.44 122 LEU A N 1
ATOM 903 C CA . LEU A 1 122 ? 14.695 1.521 -16.315 1.00 96.44 122 LEU A CA 1
ATOM 904 C C . LEU A 1 122 ? 16.051 2.113 -16.708 1.00 96.44 122 LEU A C 1
ATOM 906 O O . LEU A 1 122 ? 16.396 2.202 -17.886 1.00 96.44 122 LEU A O 1
ATOM 910 N N . ALA A 1 123 ? 16.864 2.457 -15.711 1.00 94.81 123 ALA A N 1
ATOM 911 C CA . ALA A 1 123 ? 18.296 2.636 -15.909 1.00 94.81 123 ALA A CA 1
ATOM 912 C C . ALA A 1 123 ? 18.978 1.280 -16.173 1.00 94.81 123 ALA A C 1
ATOM 914 O O . ALA A 1 123 ? 18.431 0.216 -15.872 1.00 94.81 123 ALA A O 1
ATOM 915 N N . ALA A 1 124 ? 20.183 1.299 -16.751 1.00 93.38 124 ALA A N 1
ATOM 916 C CA . ALA A 1 124 ? 20.897 0.082 -17.154 1.00 93.38 124 ALA A CA 1
ATOM 917 C C . ALA A 1 124 ? 21.115 -0.907 -15.990 1.00 93.38 124 ALA A C 1
ATOM 919 O O . ALA A 1 124 ? 20.984 -2.113 -16.172 1.00 93.38 124 ALA A O 1
ATOM 920 N N . ASP A 1 125 ? 21.386 -0.396 -14.792 1.00 94.25 125 ASP A N 1
ATOM 921 C CA . ASP A 1 125 ? 21.570 -1.158 -13.554 1.00 94.25 125 ASP A CA 1
ATOM 922 C C . ASP A 1 125 ? 20.251 -1.593 -12.888 1.00 94.25 125 ASP A C 1
ATOM 924 O O . ASP A 1 125 ? 20.257 -2.465 -12.026 1.00 94.25 125 ASP A O 1
ATOM 928 N N . GLU A 1 126 ? 19.105 -1.053 -13.310 1.00 96.62 126 GLU A N 1
ATOM 929 C CA . GLU A 1 126 ? 17.786 -1.402 -12.766 1.00 96.62 126 GLU A CA 1
ATOM 930 C C . GLU A 1 126 ? 17.114 -2.573 -13.518 1.00 96.62 126 GLU A C 1
ATOM 932 O O . GLU A 1 126 ? 16.065 -3.062 -13.091 1.00 96.62 126 GLU A O 1
ATOM 937 N N . HIS A 1 127 ? 17.706 -3.058 -14.619 1.00 95.75 127 HIS A N 1
ATOM 938 C CA . HIS A 1 127 ? 17.114 -4.093 -15.482 1.00 95.75 127 HIS A CA 1
ATOM 939 C C . HIS A 1 127 ? 16.914 -5.445 -14.784 1.00 95.75 127 HIS A C 1
ATOM 941 O O . HIS A 1 127 ? 16.007 -6.190 -15.151 1.00 95.75 127 HIS A O 1
ATOM 947 N N . GLU A 1 128 ? 17.690 -5.757 -13.742 1.00 96.06 128 GLU A N 1
ATOM 948 C CA . GLU A 1 128 ? 17.474 -6.971 -12.939 1.00 96.06 128 GLU A CA 1
ATOM 949 C C . GLU A 1 128 ? 16.093 -6.982 -12.243 1.00 96.06 128 GLU A C 1
ATOM 951 O O . GLU A 1 128 ? 15.546 -8.043 -11.952 1.00 96.06 128 GLU A O 1
ATOM 956 N N . TRP A 1 129 ? 15.492 -5.804 -12.022 1.00 96.50 129 TRP A N 1
ATOM 957 C CA . TRP A 1 129 ? 14.196 -5.632 -11.355 1.00 96.50 129 TRP A CA 1
ATOM 958 C C . TRP A 1 129 ? 13.024 -5.496 -12.331 1.00 96.50 129 TRP A C 1
ATOM 960 O O . TRP A 1 129 ? 11.893 -5.255 -11.899 1.00 96.50 129 TRP A O 1
ATOM 970 N N . ARG A 1 130 ? 13.276 -5.648 -13.637 1.00 96.38 130 ARG A N 1
ATOM 971 C CA . ARG A 1 130 ? 12.309 -5.419 -14.718 1.00 96.38 130 ARG A CA 1
ATOM 972 C C . ARG A 1 130 ? 10.983 -6.136 -14.504 1.00 96.38 130 ARG A C 1
ATOM 974 O O . ARG A 1 130 ? 9.929 -5.509 -14.580 1.00 96.38 130 ARG A O 1
ATOM 981 N N . ASP A 1 131 ? 11.027 -7.432 -14.219 1.00 95.31 131 ASP A N 1
ATOM 982 C CA . ASP A 1 131 ? 9.809 -8.237 -14.117 1.00 95.31 131 ASP A CA 1
ATOM 983 C C . ASP A 1 131 ? 9.007 -7.898 -12.856 1.00 95.31 131 ASP A C 1
ATOM 985 O O . ASP A 1 131 ? 7.778 -7.831 -12.897 1.00 95.31 131 ASP A O 1
ATOM 989 N N . LEU A 1 132 ? 9.692 -7.601 -11.745 1.00 94.94 132 LEU A N 1
ATOM 990 C CA . LEU A 1 132 ? 9.044 -7.159 -10.509 1.00 94.94 132 LEU A CA 1
ATOM 991 C C . LEU A 1 132 ? 8.402 -5.774 -10.682 1.00 94.94 132 LEU A C 1
ATOM 993 O O . LEU A 1 132 ? 7.279 -5.552 -10.224 1.00 94.94 132 LEU A O 1
ATOM 997 N N . LEU A 1 133 ? 9.085 -4.859 -11.376 1.00 97.12 133 LEU A N 1
ATOM 998 C CA . LEU A 1 133 ? 8.549 -3.549 -11.740 1.00 97.12 133 LEU A CA 1
ATOM 999 C C . LEU A 1 133 ? 7.297 -3.703 -12.608 1.00 97.12 133 LEU A C 1
ATOM 1001 O O . LEU A 1 133 ? 6.254 -3.141 -12.275 1.00 97.12 133 LEU A O 1
ATOM 1005 N N . ALA A 1 134 ? 7.386 -4.486 -13.687 1.00 96.81 134 ALA A N 1
ATOM 1006 C CA . ALA A 1 134 ? 6.286 -4.711 -14.617 1.00 96.81 134 ALA A CA 1
ATOM 1007 C C . ALA A 1 134 ? 5.083 -5.354 -13.920 1.00 96.81 134 ALA A C 1
ATOM 1009 O O . ALA A 1 134 ? 3.952 -4.915 -14.118 1.00 96.81 134 ALA A O 1
ATOM 1010 N N . GLN A 1 135 ? 5.312 -6.344 -13.051 1.00 95.69 135 GLN A N 1
ATOM 1011 C CA . GLN A 1 135 ? 4.257 -6.971 -12.257 1.00 95.69 135 GLN A CA 1
ATOM 1012 C C . GLN A 1 135 ? 3.542 -5.948 -11.364 1.00 95.69 135 GLN A C 1
ATOM 1014 O O . GLN A 1 135 ? 2.311 -5.897 -11.346 1.00 95.69 135 GLN A O 1
ATOM 1019 N N . ARG A 1 136 ? 4.298 -5.120 -10.634 1.00 96.75 136 ARG A N 1
ATOM 1020 C CA . ARG A 1 136 ? 3.734 -4.118 -9.720 1.00 96.75 136 ARG A CA 1
ATOM 1021 C C . ARG A 1 136 ? 2.989 -3.015 -10.481 1.00 96.75 136 ARG A C 1
ATOM 1023 O O . ARG A 1 136 ? 1.868 -2.676 -10.107 1.00 96.75 136 ARG A O 1
ATOM 1030 N N . ALA A 1 137 ? 3.553 -2.532 -11.591 1.00 97.75 137 ALA A N 1
ATOM 1031 C CA . ALA A 1 137 ? 2.909 -1.573 -12.487 1.00 97.75 137 ALA A CA 1
ATOM 1032 C C . ALA A 1 137 ? 1.617 -2.133 -13.105 1.00 97.75 137 ALA A C 1
ATOM 1034 O O . ALA A 1 137 ? 0.609 -1.431 -13.154 1.00 97.75 137 ALA A O 1
ATOM 1035 N N . ARG A 1 138 ? 1.613 -3.410 -13.515 1.00 97.31 138 ARG A N 1
ATOM 1036 C CA . ARG A 1 138 ? 0.435 -4.087 -14.074 1.00 97.31 138 ARG A CA 1
ATOM 1037 C C . ARG A 1 138 ? -0.698 -4.178 -13.062 1.00 97.31 138 ARG A C 1
ATOM 1039 O O . ARG A 1 138 ? -1.799 -3.734 -13.371 1.00 97.31 138 ARG A O 1
ATOM 1046 N N . ARG A 1 139 ? -0.421 -4.642 -11.836 1.00 96.06 139 ARG A N 1
ATOM 1047 C CA . ARG A 1 139 ? -1.439 -4.686 -10.770 1.00 96.06 139 ARG A CA 1
ATOM 1048 C C . ARG A 1 139 ? -2.020 -3.307 -10.474 1.00 96.06 139 ARG A C 1
ATOM 1050 O O . ARG A 1 139 ? -3.231 -3.174 -10.333 1.00 96.06 139 ARG A O 1
ATOM 1057 N N . ALA A 1 140 ? -1.173 -2.281 -10.415 1.00 97.00 140 ALA A N 1
ATOM 1058 C CA . ALA A 1 140 ? -1.622 -0.911 -10.197 1.00 97.00 140 ALA A CA 1
ATOM 1059 C C . ALA A 1 140 ? -2.491 -0.403 -11.357 1.00 97.00 140 ALA A C 1
ATOM 1061 O O . ALA A 1 140 ? -3.561 0.155 -11.126 1.00 97.00 140 ALA A O 1
ATOM 1062 N N . SER A 1 141 ? -2.070 -0.642 -12.601 1.00 97.50 141 SER A N 1
ATOM 1063 C CA . SER A 1 141 ? -2.829 -0.272 -13.797 1.00 97.50 141 SER A CA 1
ATOM 1064 C C . SER A 1 141 ? -4.202 -0.946 -13.835 1.00 97.50 141 SER A C 1
ATOM 1066 O O . SER A 1 141 ? -5.203 -0.279 -14.083 1.00 97.50 141 SER A O 1
ATOM 1068 N N . GLU A 1 142 ? -4.269 -2.251 -13.568 1.00 96.12 142 GLU A N 1
ATOM 1069 C CA . GLU A 1 142 ? -5.517 -3.025 -13.555 1.00 96.12 142 GLU A CA 1
ATOM 1070 C C . GLU A 1 142 ? -6.466 -2.552 -12.446 1.00 96.12 142 GLU A C 1
ATOM 1072 O O . GLU A 1 142 ? -7.643 -2.290 -12.705 1.00 96.12 142 GLU A O 1
ATOM 1077 N N . ALA A 1 143 ? -5.950 -2.357 -11.229 1.00 95.38 143 ALA A N 1
ATOM 1078 C CA . ALA A 1 143 ? -6.744 -1.886 -10.098 1.00 95.38 143 ALA A CA 1
ATOM 1079 C C . ALA A 1 143 ? -7.312 -0.477 -10.338 1.00 95.38 143 ALA A C 1
ATOM 1081 O O . ALA A 1 143 ? -8.482 -0.206 -10.065 1.00 95.38 143 ALA A O 1
ATOM 1082 N N . LEU A 1 144 ? -6.506 0.424 -10.906 1.00 95.38 144 LEU A N 1
ATOM 1083 C CA . LEU A 1 144 ? -6.931 1.793 -11.198 1.00 95.38 144 LEU A CA 1
ATOM 1084 C C . LEU A 1 144 ? -7.821 1.896 -12.443 1.00 95.38 144 LEU A C 1
ATOM 1086 O O . LEU A 1 144 ? -8.611 2.837 -12.530 1.00 95.38 144 LEU A O 1
ATOM 1090 N N . ALA A 1 145 ? -7.747 0.951 -13.385 1.00 91.88 145 ALA A N 1
ATOM 1091 C CA . ALA A 1 145 ? -8.641 0.906 -14.543 1.00 91.88 145 ALA A CA 1
ATOM 1092 C C . ALA A 1 145 ? -10.101 0.647 -14.136 1.00 91.88 145 ALA A C 1
ATOM 1094 O O . ALA A 1 145 ? -11.013 1.219 -14.734 1.00 91.88 145 ALA A O 1
ATOM 1095 N N . ALA A 1 146 ? -10.323 -0.157 -13.090 1.00 84.00 146 ALA A N 1
ATOM 1096 C CA . ALA A 1 146 ? -11.653 -0.432 -12.545 1.00 84.00 146 ALA A CA 1
ATOM 1097 C C . ALA A 1 146 ? -12.251 0.759 -11.768 1.00 84.00 146 ALA A C 1
ATOM 1099 O O . ALA A 1 146 ? -13.470 0.859 -11.614 1.00 84.00 146 ALA A O 1
ATOM 1100 N N . ARG A 1 147 ? -11.410 1.690 -11.296 1.00 84.44 147 ARG A N 1
ATOM 1101 C CA . ARG A 1 147 ? -11.822 2.854 -10.502 1.00 84.44 147 ARG A CA 1
ATOM 1102 C C . ARG A 1 147 ? -12.041 4.081 -11.385 1.00 84.44 147 ARG A C 1
ATOM 1104 O O . ARG A 1 147 ? -11.158 4.486 -12.139 1.00 84.44 147 ARG A O 1
ATOM 1111 N N . ARG A 1 148 ? -13.166 4.783 -11.226 1.00 76.81 148 ARG A N 1
ATOM 1112 C CA . ARG A 1 148 ? -13.337 6.110 -11.849 1.00 76.81 148 ARG A CA 1
ATOM 1113 C C . ARG A 1 148 ? -12.430 7.139 -11.154 1.00 76.81 148 ARG A C 1
ATOM 1115 O O . ARG A 1 148 ? -12.424 7.172 -9.925 1.00 76.81 148 ARG A O 1
ATOM 1122 N N . PRO A 1 149 ? -11.663 7.972 -11.886 1.00 73.00 149 PRO A N 1
ATOM 1123 C CA . PRO A 1 149 ? -10.972 9.104 -11.272 1.00 73.00 149 PRO A CA 1
ATOM 1124 C C . PRO A 1 149 ? -11.999 9.990 -10.564 1.00 73.00 149 PRO A C 1
ATOM 1126 O O . PRO A 1 149 ? -13.043 10.309 -11.139 1.00 73.00 149 PRO A O 1
ATOM 1129 N N . SER A 1 150 ? -11.726 10.360 -9.317 1.00 67.50 150 SER A N 1
ATOM 1130 C CA . SER A 1 150 ? -12.617 11.221 -8.546 1.00 67.50 150 SER A CA 1
ATOM 1131 C C . SER A 1 150 ? -12.064 12.637 -8.544 1.00 67.50 150 SER A C 1
ATOM 1133 O O . SER A 1 150 ? -10.901 12.852 -8.230 1.00 67.50 150 SER A O 1
ATOM 1135 N N . ALA A 1 151 ? -12.906 13.626 -8.845 1.00 70.06 151 ALA A N 1
ATOM 1136 C CA . ALA A 1 151 ? -12.546 15.028 -8.632 1.00 70.06 151 ALA A CA 1
ATOM 1137 C C . ALA A 1 151 ? -12.559 15.408 -7.137 1.00 70.06 151 ALA A C 1
ATOM 1139 O O . ALA A 1 151 ? -12.047 16.463 -6.757 1.00 70.06 151 ALA A O 1
ATOM 1140 N N . LYS A 1 152 ? -13.171 14.573 -6.279 1.00 71.19 152 LYS A N 1
ATOM 1141 C CA . LYS A 1 152 ? -13.245 14.820 -4.837 1.00 71.19 152 LYS A CA 1
ATOM 1142 C C . LYS A 1 152 ? -11.883 14.553 -4.206 1.00 71.19 152 LYS A C 1
ATOM 1144 O O . LYS A 1 152 ? -11.316 13.478 -4.369 1.00 71.19 152 LYS A O 1
ATOM 1149 N N . ARG A 1 153 ? -11.410 15.515 -3.418 1.00 80.31 153 ARG A N 1
ATOM 1150 C CA . ARG A 1 153 ? -10.210 15.393 -2.584 1.00 80.31 153 ARG A CA 1
ATOM 1151 C C . ARG A 1 153 ?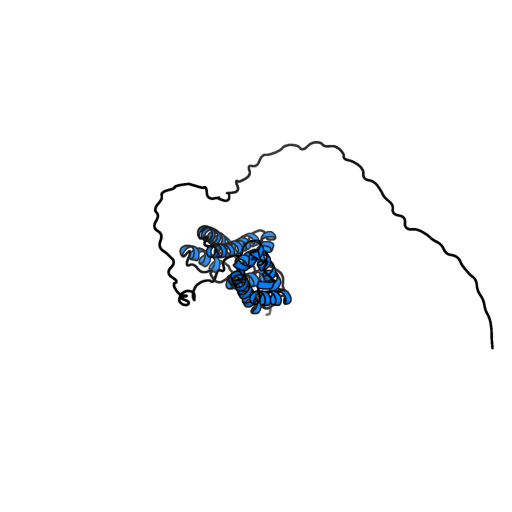 -10.602 15.200 -1.122 1.00 80.31 153 ARG A C 1
ATOM 1153 O O . ARG A 1 153 ? -11.682 15.616 -0.710 1.00 80.31 153 ARG A O 1
ATOM 1160 N N . GLY A 1 154 ? -9.711 14.600 -0.341 1.00 89.88 154 GLY A N 1
ATOM 1161 C CA . GLY A 1 154 ? -9.870 14.438 1.105 1.00 89.88 154 GLY A CA 1
ATOM 1162 C C . GLY A 1 154 ? -9.850 12.983 1.565 1.00 89.88 154 GLY A C 1
ATOM 1163 O O . GLY A 1 154 ? -9.684 12.060 0.768 1.00 89.88 154 GLY A O 1
ATOM 1164 N N . LEU A 1 155 ? -10.024 12.792 2.874 1.00 94.31 155 LEU A N 1
ATOM 1165 C CA . LEU A 1 155 ? -9.821 11.511 3.556 1.00 94.31 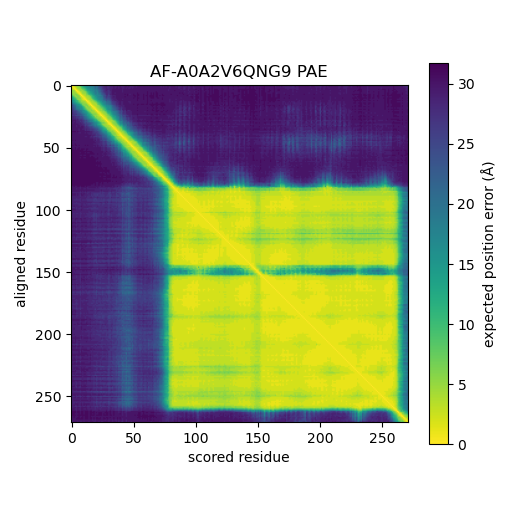155 LEU A CA 1
ATOM 1166 C C . LEU A 1 155 ? -10.640 10.357 2.954 1.00 94.31 155 LEU A C 1
ATOM 1168 O O . LEU A 1 155 ? -10.093 9.285 2.729 1.00 94.31 155 LEU A O 1
ATOM 1172 N N . GLY A 1 156 ? -11.925 10.568 2.649 1.00 93.44 156 GLY A N 1
ATOM 1173 C CA . GLY A 1 156 ? -12.777 9.519 2.072 1.00 93.44 156 GLY A CA 1
ATOM 1174 C C . GLY A 1 156 ? -12.289 9.031 0.701 1.00 93.44 156 GLY A C 1
ATOM 1175 O O . GLY A 1 156 ? -12.189 7.826 0.480 1.00 93.44 156 GLY A O 1
ATOM 1176 N N . ALA A 1 157 ? -11.912 9.960 -0.187 1.00 92.31 157 ALA A N 1
ATOM 1177 C CA . ALA A 1 157 ? -11.374 9.635 -1.511 1.00 92.31 157 ALA A CA 1
ATOM 1178 C C . ALA A 1 157 ? -10.002 8.946 -1.417 1.00 92.31 157 ALA A C 1
ATOM 1180 O O . ALA A 1 157 ? -9.742 7.984 -2.139 1.00 92.31 157 ALA A O 1
ATOM 1181 N N . ALA A 1 158 ? -9.151 9.390 -0.487 1.00 95.38 158 ALA A N 1
ATOM 1182 C CA . ALA A 1 158 ? -7.864 8.755 -0.228 1.00 95.38 158 ALA A CA 1
ATOM 1183 C C . ALA A 1 158 ? -8.022 7.333 0.330 1.00 95.38 158 ALA A C 1
ATOM 1185 O O . ALA A 1 158 ? -7.302 6.438 -0.093 1.00 95.38 158 ALA A O 1
ATOM 1186 N N . LEU A 1 159 ? -8.989 7.086 1.219 1.00 96.81 159 LEU A N 1
ATOM 1187 C CA . LEU A 1 159 ? -9.265 5.741 1.739 1.00 96.81 159 LEU A CA 1
ATOM 1188 C C . LEU A 1 159 ? -9.874 4.811 0.688 1.00 96.81 159 LEU A C 1
ATOM 1190 O O . LEU A 1 159 ? -9.640 3.610 0.726 1.00 96.81 159 LEU A O 1
ATOM 1194 N N . GLU A 1 160 ? -10.645 5.340 -0.259 1.00 94.88 160 GLU A N 1
ATOM 1195 C CA . GLU A 1 160 ? -11.130 4.568 -1.406 1.00 94.88 160 GLU A CA 1
ATOM 1196 C C . GLU A 1 160 ? -9.986 4.161 -2.347 1.00 94.88 160 GLU A C 1
ATOM 1198 O O . GLU A 1 160 ? -9.902 3.006 -2.774 1.00 94.88 160 GLU A O 1
ATOM 1203 N N . ALA A 1 161 ? -9.069 5.088 -2.634 1.00 95.62 161 ALA A N 1
ATOM 1204 C CA . ALA A 1 161 ? -7.855 4.780 -3.380 1.00 95.62 161 ALA A CA 1
ATOM 1205 C C . ALA A 1 161 ? -6.954 3.797 -2.609 1.00 95.62 161 ALA A C 1
ATOM 1207 O O . ALA A 1 161 ? -6.463 2.836 -3.197 1.00 95.62 161 ALA A O 1
ATOM 1208 N N . ALA A 1 162 ? -6.814 3.965 -1.291 1.00 97.56 162 ALA A N 1
ATOM 1209 C CA . ALA A 1 162 ? -6.084 3.038 -0.433 1.00 97.56 162 ALA A CA 1
ATOM 1210 C C . ALA A 1 162 ? -6.693 1.634 -0.471 1.00 97.56 162 ALA A C 1
ATOM 1212 O O . ALA A 1 162 ? -5.951 0.681 -0.659 1.00 97.56 162 ALA A O 1
ATOM 1213 N N . ALA A 1 163 ? -8.020 1.497 -0.379 1.00 96.94 163 ALA A N 1
ATOM 1214 C CA . ALA A 1 163 ? -8.701 0.208 -0.512 1.00 96.94 163 ALA A CA 1
ATOM 1215 C C . ALA A 1 163 ? -8.397 -0.454 -1.867 1.00 96.94 163 ALA A C 1
ATOM 1217 O O . ALA A 1 163 ? -8.041 -1.627 -1.922 1.00 96.94 163 ALA A O 1
ATOM 1218 N N . THR A 1 164 ? -8.452 0.323 -2.955 1.00 96.38 164 THR A N 1
ATOM 1219 C CA . THR A 1 164 ? -8.142 -0.158 -4.315 1.00 96.38 164 THR A CA 1
ATOM 1220 C C . THR A 1 164 ? -6.710 -0.698 -4.415 1.00 96.38 164 THR A C 1
ATOM 1222 O O . THR A 1 164 ? -6.485 -1.785 -4.943 1.00 96.38 164 THR A O 1
ATOM 1225 N N . LEU A 1 165 ? -5.732 0.045 -3.888 1.00 97.25 165 LEU A N 1
ATOM 1226 C CA . LEU A 1 165 ? -4.323 -0.358 -3.892 1.00 97.25 165 LEU A CA 1
ATOM 1227 C C . LEU A 1 165 ? -4.059 -1.535 -2.940 1.00 97.25 165 LEU A C 1
ATOM 1229 O O . LEU A 1 165 ? -3.297 -2.443 -3.271 1.00 97.25 165 LEU A O 1
ATOM 1233 N N . TYR A 1 166 ? -4.716 -1.548 -1.781 1.00 97.69 166 TYR A N 1
ATOM 1234 C CA . TYR A 1 166 ? -4.609 -2.605 -0.781 1.00 97.69 166 TYR A CA 1
ATOM 1235 C C . TYR A 1 166 ? -5.056 -3.955 -1.347 1.00 97.69 166 TYR A C 1
ATOM 1237 O O . TYR A 1 166 ? -4.300 -4.923 -1.290 1.00 97.69 166 TYR A O 1
ATOM 1245 N N . GLU A 1 167 ? -6.233 -4.014 -1.977 1.00 95.75 167 GLU A N 1
ATOM 1246 C CA . GLU A 1 167 ? -6.741 -5.250 -2.591 1.00 95.75 167 GLU A CA 1
ATOM 1247 C C . GLU A 1 167 ? -5.860 -5.739 -3.754 1.00 95.75 167 GLU A C 1
ATOM 1249 O O . GLU A 1 167 ? -5.771 -6.941 -4.013 1.00 95.75 167 GLU A O 1
ATOM 1254 N N . ALA A 1 168 ? -5.137 -4.829 -4.415 1.00 95.81 168 ALA A N 1
ATOM 1255 C CA . ALA A 1 168 ? -4.146 -5.160 -5.440 1.00 95.81 168 ALA A CA 1
ATOM 1256 C C . ALA A 1 168 ? -2.798 -5.654 -4.869 1.00 95.81 168 ALA A C 1
ATOM 1258 O O . ALA A 1 168 ? -1.906 -6.064 -5.623 1.00 95.81 168 ALA A O 1
ATOM 1259 N N . GLY A 1 169 ? -2.623 -5.634 -3.545 1.00 95.56 169 GLY A N 1
ATOM 1260 C CA . GLY A 1 169 ? -1.385 -6.023 -2.872 1.00 95.56 169 GLY A CA 1
ATOM 1261 C C . GLY A 1 169 ? -0.303 -4.943 -2.838 1.00 95.56 169 GLY A C 1
ATOM 1262 O O . GLY A 1 169 ? 0.854 -5.242 -2.526 1.00 95.56 169 GLY A O 1
ATOM 1263 N N . LEU A 1 170 ? -0.659 -3.700 -3.169 1.00 97.12 170 LEU A N 1
ATOM 1264 C CA . LEU A 1 170 ? 0.232 -2.542 -3.286 1.00 97.12 170 LEU A CA 1
ATOM 1265 C C . LEU A 1 170 ? 0.346 -1.813 -1.942 1.00 97.12 170 LEU A C 1
ATOM 1267 O O . LEU A 1 170 ? 0.039 -0.631 -1.799 1.00 97.12 170 LEU A O 1
ATOM 1271 N N . HIS A 1 171 ? 0.748 -2.556 -0.913 1.00 97.44 171 HIS A N 1
ATOM 1272 C CA . HIS A 1 171 ? 0.711 -2.073 0.466 1.00 97.44 171 HIS A CA 1
ATOM 1273 C C . HIS A 1 171 ? 1.727 -0.957 0.759 1.00 97.44 171 HIS A C 1
ATOM 1275 O O . HIS A 1 171 ? 1.478 -0.112 1.616 1.00 97.44 171 HIS A O 1
ATOM 1281 N N . PHE A 1 172 ? 2.856 -0.925 0.044 1.00 97.50 172 PHE A N 1
ATOM 1282 C CA . PHE A 1 172 ? 3.778 0.213 0.107 1.00 97.50 172 PHE A CA 1
ATOM 1283 C C . PHE A 1 172 ? 3.120 1.485 -0.442 1.00 97.50 172 PHE A C 1
ATOM 1285 O O . PHE A 1 172 ? 3.201 2.537 0.174 1.00 97.50 172 PHE A O 1
ATOM 1292 N N . GLU A 1 173 ? 2.401 1.394 -1.559 1.00 98.38 173 GLU A N 1
ATOM 1293 C CA . GLU A 1 173 ? 1.719 2.543 -2.152 1.00 98.38 173 GLU A CA 1
ATOM 1294 C C . GLU A 1 173 ? 0.557 3.032 -1.271 1.00 98.38 173 GLU A C 1
ATOM 1296 O O . GLU A 1 173 ? 0.289 4.228 -1.230 1.00 98.38 173 GLU A O 1
ATOM 1301 N N . VAL A 1 174 ? -0.086 2.145 -0.498 1.00 98.56 174 VAL A N 1
ATOM 1302 C CA . VAL A 1 174 ? -1.037 2.548 0.557 1.00 98.56 174 VAL A CA 1
ATOM 1303 C C . VAL A 1 174 ? -0.355 3.398 1.634 1.00 98.56 174 VAL A C 1
ATOM 1305 O O . VAL A 1 174 ? -0.931 4.398 2.061 1.00 98.56 174 VAL A O 1
ATOM 1308 N N . HIS A 1 175 ? 0.862 3.034 2.061 1.00 98.44 175 HIS A N 1
ATOM 1309 C CA . HIS A 1 175 ? 1.661 3.854 2.979 1.00 98.44 175 HIS A CA 1
ATOM 1310 C C . HIS A 1 175 ? 1.935 5.237 2.381 1.00 98.44 175 HIS A C 1
ATOM 1312 O O . HIS A 1 175 ? 1.559 6.236 2.990 1.00 98.44 175 HIS A O 1
ATOM 1318 N N . GLU A 1 176 ? 2.503 5.290 1.173 1.00 98.44 176 GLU A N 1
ATOM 1319 C CA . GLU A 1 176 ? 2.850 6.554 0.508 1.00 98.44 176 GLU A CA 1
ATOM 1320 C C . GLU A 1 176 ? 1.622 7.456 0.315 1.00 98.44 176 GLU A C 1
ATOM 1322 O O . GLU A 1 176 ? 1.692 8.670 0.492 1.00 98.44 176 GLU A O 1
ATOM 1327 N N . LEU A 1 177 ? 0.470 6.866 -0.023 1.00 98.19 177 LEU A N 1
ATOM 1328 C CA . LEU A 1 177 ? -0.773 7.602 -0.244 1.00 98.19 177 LEU A CA 1
ATOM 1329 C C . LEU A 1 177 ? -1.316 8.235 1.046 1.00 98.19 177 LEU A C 1
ATOM 1331 O O . LEU A 1 177 ? -1.852 9.345 1.015 1.00 98.19 177 LEU A O 1
ATOM 1335 N N . LEU A 1 178 ? -1.231 7.523 2.173 1.00 98.62 178 LEU A N 1
ATOM 1336 C CA . LEU A 1 178 ? -1.841 7.948 3.435 1.00 98.62 178 LEU A CA 1
ATOM 1337 C C . LEU A 1 178 ? -0.888 8.738 4.341 1.00 98.62 178 LEU A C 1
ATOM 1339 O O . LEU A 1 178 ? -1.371 9.470 5.209 1.00 98.62 178 LEU A O 1
ATOM 1343 N N . GLU A 1 179 ? 0.431 8.646 4.145 1.00 98.50 179 GLU A N 1
ATOM 1344 C CA . GLU A 1 179 ? 1.430 9.345 4.964 1.00 98.50 179 GLU A CA 1
ATOM 1345 C C . GLU A 1 179 ? 1.189 10.868 5.040 1.00 98.50 179 GLU A C 1
ATOM 1347 O O . GLU A 1 179 ? 1.156 11.393 6.159 1.00 98.50 179 GLU A O 1
ATOM 1352 N N . PRO A 1 180 ? 0.918 11.602 3.938 1.00 98.00 180 PRO A N 1
ATOM 1353 C CA . PRO A 1 180 ? 0.656 13.039 4.022 1.00 98.00 180 PRO A CA 1
ATOM 1354 C C . PRO A 1 180 ? -0.576 13.380 4.874 1.00 98.00 180 PRO A C 1
ATOM 1356 O O . PRO A 1 180 ? -0.573 14.365 5.615 1.00 98.00 180 PRO A O 1
ATOM 1359 N N . LEU A 1 181 ? -1.625 12.550 4.810 1.00 98.12 181 LEU A N 1
ATOM 1360 C CA . LEU A 1 181 ? -2.833 12.724 5.620 1.00 98.12 181 LEU A CA 1
ATOM 1361 C C . LEU A 1 181 ? -2.567 12.416 7.091 1.00 98.12 181 LEU A C 1
ATOM 1363 O O . LEU A 1 181 ? -3.042 13.144 7.959 1.00 98.12 181 LEU A O 1
ATOM 1367 N N . TRP A 1 182 ? -1.790 11.370 7.377 1.00 98.69 182 TRP A N 1
ATOM 1368 C CA . TRP A 1 182 ? -1.369 11.044 8.737 1.00 98.69 182 TRP A CA 1
ATOM 1369 C C . TRP A 1 182 ? -0.544 12.178 9.344 1.00 98.69 182 TRP A C 1
ATOM 1371 O O . TRP A 1 182 ? -0.814 12.593 10.471 1.00 98.69 182 TRP A O 1
ATOM 1381 N N . MET A 1 183 ? 0.408 12.728 8.587 1.00 98.38 183 MET A N 1
ATOM 1382 C CA . MET A 1 183 ? 1.246 13.841 9.029 1.00 98.38 183 MET A CA 1
ATOM 1383 C C . MET A 1 183 ? 0.428 15.084 9.381 1.00 98.38 183 MET A C 1
ATOM 1385 O O . MET A 1 183 ? 0.723 15.719 10.395 1.00 98.38 183 MET A O 1
ATOM 1389 N N . ALA A 1 184 ? -0.608 15.390 8.596 1.00 98.06 184 ALA A N 1
ATOM 1390 C CA . ALA A 1 184 ? -1.502 16.525 8.819 1.00 98.06 184 ALA A CA 1
ATOM 1391 C C . ALA A 1 184 ? -2.577 16.281 9.898 1.00 98.06 184 ALA A C 1
ATOM 1393 O O . ALA A 1 184 ? -3.123 17.239 10.447 1.00 98.06 184 ALA A O 1
ATOM 1394 N N . ALA A 1 185 ? -2.906 15.024 10.198 1.00 97.88 185 ALA A N 1
ATOM 1395 C CA . ALA A 1 185 ? -3.945 14.671 11.157 1.00 97.88 185 ALA A CA 1
ATOM 1396 C C . ALA A 1 185 ? -3.486 14.803 12.619 1.00 97.88 185 ALA A C 1
ATOM 1398 O O . ALA A 1 185 ? -2.301 14.703 12.956 1.00 97.88 185 ALA A O 1
ATOM 1399 N N . SER A 1 186 ? -4.470 14.939 13.509 1.00 97.94 186 SER A N 1
ATOM 1400 C CA . SER A 1 186 ? -4.318 14.929 14.966 1.00 97.94 186 SER A CA 1
ATOM 1401 C C . SER A 1 186 ? -5.370 14.025 15.626 1.00 97.94 186 SER A C 1
ATOM 1403 O O . SER A 1 186 ? -6.309 13.564 14.970 1.00 97.94 186 SER A O 1
ATOM 1405 N N . GLY A 1 187 ? -5.194 13.745 16.921 1.00 97.50 187 GLY A N 1
ATOM 1406 C CA . GLY A 1 187 ? -6.153 12.983 17.725 1.00 97.50 187 GLY A CA 1
ATOM 1407 C C . GLY A 1 187 ? -6.458 11.590 17.166 1.00 97.50 187 GLY A C 1
ATOM 1408 O O . GLY A 1 187 ? -5.578 10.907 16.641 1.00 97.50 187 GLY A O 1
ATOM 1409 N N . GLU A 1 188 ? -7.722 11.180 17.266 1.00 97.06 188 GLU A N 1
ATOM 1410 C CA . GLU A 1 188 ? -8.175 9.839 16.873 1.00 97.06 188 GLU A CA 1
ATOM 1411 C C . GLU A 1 188 ? -7.984 9.552 15.379 1.00 97.06 188 GLU A C 1
ATOM 1413 O O . GLU A 1 188 ? -7.627 8.437 15.008 1.00 97.06 188 GLU A O 1
ATOM 1418 N N . THR A 1 189 ? -8.137 10.565 14.521 1.00 98.00 189 THR A N 1
ATOM 1419 C CA . THR A 1 189 ? -7.901 10.435 13.076 1.00 98.00 189 THR A CA 1
ATOM 1420 C C . THR A 1 189 ? -6.448 10.074 12.781 1.00 98.00 189 THR A C 1
ATOM 1422 O O . THR A 1 189 ? -6.193 9.209 11.943 1.00 98.00 189 THR A O 1
ATOM 1425 N N . ARG A 1 190 ? -5.485 10.705 13.471 1.00 98.50 190 ARG A N 1
ATOM 1426 C CA . ARG A 1 190 ? -4.056 10.391 13.305 1.00 98.50 190 ARG A CA 1
ATOM 1427 C C . ARG A 1 190 ? -3.754 8.965 13.749 1.00 98.50 190 ARG A C 1
ATOM 1429 O O . ARG A 1 190 ? -3.061 8.247 13.036 1.00 98.50 190 ARG A O 1
ATOM 1436 N N . GLU A 1 191 ? -4.284 8.564 14.900 1.00 98.56 191 GLU A N 1
ATOM 1437 C CA . GLU A 1 191 ? -4.110 7.215 15.450 1.00 98.56 191 GLU A CA 1
ATOM 1438 C C . GLU A 1 191 ? -4.684 6.139 14.520 1.00 98.56 191 GLU A C 1
ATOM 1440 O O . GLU A 1 191 ? -4.007 5.157 14.212 1.00 98.56 191 GLU A O 1
ATOM 1445 N N . ALA A 1 192 ? -5.893 6.351 13.995 1.00 98.56 192 ALA A N 1
ATOM 1446 C CA . ALA A 1 192 ? -6.511 5.432 13.048 1.00 98.56 192 ALA A CA 1
ATOM 1447 C C . ALA A 1 192 ? -5.737 5.372 11.719 1.00 98.56 192 ALA A C 1
ATOM 1449 O O . ALA A 1 192 ? -5.456 4.279 11.232 1.00 98.56 192 ALA A O 1
ATOM 1450 N N . LEU A 1 193 ? -5.315 6.515 11.156 1.00 98.81 193 LEU A N 1
ATOM 1451 C CA . LEU A 1 193 ? -4.471 6.544 9.952 1.00 98.81 193 LEU A CA 1
ATOM 1452 C C . LEU A 1 193 ? -3.153 5.794 10.161 1.00 98.81 193 LEU A C 1
ATOM 1454 O O . LEU A 1 193 ? -2.753 5.008 9.304 1.00 98.81 193 LEU A O 1
ATOM 1458 N N . GLN A 1 194 ? -2.511 5.986 11.316 1.00 98.88 194 GLN A N 1
ATOM 1459 C CA . GLN A 1 194 ? -1.313 5.236 11.677 1.00 98.88 194 GLN A CA 1
ATOM 1460 C C . GLN A 1 194 ? -1.596 3.734 11.725 1.00 98.88 194 GLN A C 1
ATOM 1462 O O . GLN A 1 194 ? -0.804 2.957 11.203 1.00 98.88 194 GLN A O 1
ATOM 1467 N N . GLY A 1 195 ? -2.734 3.326 12.290 1.00 98.81 195 GLY A N 1
ATOM 1468 C CA . GLY A 1 195 ? -3.161 1.931 12.310 1.00 98.81 195 GLY A CA 1
ATOM 1469 C C . GLY A 1 195 ? -3.307 1.321 10.912 1.00 98.81 195 GLY A C 1
ATOM 1470 O O . GLY A 1 195 ? -2.784 0.234 10.663 1.00 98.81 195 GLY A O 1
ATOM 1471 N N . VAL A 1 196 ? -3.942 2.036 9.973 1.00 98.81 196 VAL A N 1
ATOM 1472 C CA . VAL A 1 196 ? -4.075 1.592 8.569 1.00 98.81 196 VAL A CA 1
ATOM 1473 C C . VAL A 1 196 ? -2.706 1.460 7.902 1.00 98.81 196 VAL A C 1
ATOM 1475 O O . VAL A 1 196 ? -2.420 0.446 7.263 1.00 98.81 196 VAL A O 1
ATOM 1478 N N . ILE A 1 197 ? -1.843 2.462 8.082 1.00 98.88 197 ILE A N 1
ATOM 1479 C CA . ILE A 1 197 ? -0.486 2.469 7.530 1.00 98.88 197 ILE A CA 1
ATOM 1480 C C . ILE A 1 197 ? 0.333 1.298 8.093 1.00 98.88 197 ILE A C 1
ATOM 1482 O O . ILE A 1 197 ? 0.956 0.563 7.329 1.00 98.88 197 ILE A O 1
ATOM 1486 N N . GLN A 1 198 ? 0.301 1.073 9.409 1.00 98.88 198 GLN A N 1
ATOM 1487 C CA . GLN A 1 198 ? 1.004 -0.041 10.050 1.00 98.88 198 GLN A CA 1
ATOM 1488 C C . GLN A 1 198 ? 0.491 -1.395 9.554 1.00 98.88 198 GLN A C 1
ATOM 1490 O O . GLN A 1 198 ? 1.301 -2.270 9.255 1.00 98.88 198 GLN A O 1
ATOM 1495 N N . ALA A 1 199 ? -0.826 -1.561 9.390 1.00 98.69 199 ALA A N 1
ATOM 1496 C CA . ALA A 1 199 ? -1.386 -2.785 8.829 1.00 98.69 199 ALA A CA 1
ATOM 1497 C C . ALA A 1 199 ? -0.867 -3.039 7.401 1.00 98.69 199 ALA A C 1
ATOM 1499 O O . ALA A 1 199 ? -0.388 -4.134 7.113 1.00 98.69 199 ALA A O 1
ATOM 1500 N N . ALA A 1 200 ? -0.885 -2.030 6.523 1.00 98.44 200 ALA A N 1
ATOM 1501 C CA . ALA A 1 200 ? -0.355 -2.147 5.164 1.00 98.44 200 ALA A CA 1
ATOM 1502 C C . ALA A 1 200 ? 1.149 -2.495 5.157 1.00 98.44 200 ALA A C 1
ATOM 1504 O O . ALA A 1 200 ? 1.567 -3.485 4.552 1.00 98.44 200 ALA A O 1
ATOM 1505 N N . VAL A 1 201 ? 1.972 -1.743 5.890 1.00 98.00 201 VAL A N 1
ATOM 1506 C CA . VAL A 1 201 ? 3.423 -1.985 5.945 1.00 98.00 201 VAL A CA 1
ATOM 1507 C C . VAL A 1 201 ? 3.742 -3.340 6.589 1.00 98.00 201 VAL A C 1
ATOM 1509 O O . VAL A 1 201 ? 4.673 -4.012 6.153 1.00 98.00 201 VAL A O 1
ATOM 1512 N N . GLY A 1 202 ? 2.940 -3.810 7.549 1.00 98.38 202 GLY A N 1
ATOM 1513 C CA . GLY A 1 202 ? 3.061 -5.150 8.124 1.00 98.38 202 GLY A CA 1
ATOM 1514 C C . GLY A 1 202 ? 2.941 -6.260 7.076 1.00 98.38 202 GLY A C 1
ATOM 1515 O O . GLY A 1 202 ? 3.764 -7.177 7.050 1.00 98.38 202 GLY A O 1
ATOM 1516 N N . TRP A 1 203 ? 1.995 -6.138 6.141 1.00 97.94 203 TRP A N 1
ATOM 1517 C CA . TRP A 1 203 ? 1.906 -7.044 4.993 1.00 97.94 203 TRP A CA 1
ATOM 1518 C C . TRP A 1 203 ? 3.111 -6.903 4.068 1.00 97.94 203 TRP A C 1
ATOM 1520 O O . TRP A 1 203 ? 3.694 -7.909 3.674 1.00 97.94 203 TRP A O 1
ATOM 1530 N N . GLN A 1 204 ? 3.566 -5.680 3.791 1.00 96.62 204 GLN A N 1
ATOM 1531 C CA . GLN A 1 204 ? 4.759 -5.468 2.966 1.00 96.62 204 GLN A CA 1
ATOM 1532 C C . GLN A 1 204 ? 6.027 -6.097 3.573 1.00 96.62 204 GLN A C 1
ATOM 1534 O O . GLN A 1 204 ? 6.856 -6.634 2.835 1.00 96.62 204 GLN A O 1
ATOM 1539 N N . HIS A 1 205 ? 6.169 -6.074 4.902 1.00 96.69 205 HIS A N 1
ATOM 1540 C CA . HIS A 1 205 ? 7.238 -6.772 5.617 1.00 96.69 205 HIS A CA 1
ATOM 1541 C C . HIS A 1 205 ? 7.163 -8.284 5.420 1.00 96.69 205 HIS A C 1
ATOM 1543 O O . HIS A 1 205 ? 8.200 -8.907 5.210 1.00 96.69 205 HIS A O 1
ATOM 1549 N N . LEU A 1 206 ? 5.959 -8.862 5.450 1.00 96.19 206 LEU A N 1
ATOM 1550 C CA . LEU A 1 206 ? 5.777 -10.291 5.218 1.00 96.19 206 LEU A CA 1
ATOM 1551 C C . LEU A 1 206 ? 6.219 -10.696 3.807 1.00 96.19 206 LEU A C 1
ATOM 1553 O O . LEU A 1 206 ? 6.942 -11.676 3.679 1.00 96.19 206 LEU A O 1
ATOM 1557 N N . ALA A 1 207 ? 5.863 -9.920 2.774 1.00 92.75 207 ALA A N 1
ATOM 1558 C CA . ALA A 1 207 ? 6.357 -10.169 1.411 1.00 92.75 207 ALA A CA 1
ATOM 1559 C C . ALA A 1 207 ? 7.882 -10.107 1.318 1.00 92.75 207 ALA A C 1
ATOM 1561 O O . ALA A 1 207 ? 8.488 -10.844 0.552 1.00 92.75 207 ALA A O 1
ATOM 1562 N N . ASN A 1 208 ? 8.509 -9.229 2.096 1.00 93.44 208 ASN A N 1
ATOM 1563 C CA . ASN A 1 208 ? 9.960 -9.078 2.134 1.00 93.44 208 ASN A CA 1
ATOM 1564 C C . ASN A 1 208 ? 10.640 -10.086 3.084 1.00 93.44 208 ASN A C 1
ATOM 1566 O O . ASN A 1 208 ? 11.741 -9.815 3.562 1.00 93.44 208 ASN A O 1
ATOM 1570 N N . ASP A 1 209 ? 9.972 -11.197 3.413 1.00 94.19 209 ASP A N 1
ATOM 1571 C CA . ASP A 1 209 ? 10.451 -12.258 4.308 1.00 94.19 209 ASP A CA 1
ATOM 1572 C C . ASP A 1 209 ? 10.792 -11.784 5.740 1.00 94.19 209 ASP A C 1
ATOM 1574 O O . ASP A 1 209 ? 11.435 -12.483 6.525 1.00 94.19 209 ASP A O 1
ATOM 1578 N N . ASN A 1 210 ? 10.312 -10.601 6.140 1.00 96.19 210 ASN A N 1
ATOM 1579 C CA . ASN A 1 210 ? 10.512 -10.040 7.473 1.00 96.19 210 ASN A CA 1
ATOM 1580 C C . ASN A 1 210 ? 9.321 -10.355 8.389 1.00 96.19 210 ASN A C 1
ATOM 1582 O O . ASN A 1 210 ? 8.504 -9.491 8.719 1.00 96.19 210 ASN A O 1
ATOM 1586 N N . ILE A 1 211 ? 9.249 -11.610 8.838 1.00 96.88 211 ILE A N 1
ATOM 1587 C CA . ILE A 1 211 ? 8.155 -12.126 9.679 1.00 96.88 211 ILE A CA 1
ATOM 1588 C C . ILE A 1 211 ? 8.063 -11.384 11.023 1.00 96.88 211 ILE A C 1
ATOM 1590 O O . ILE A 1 211 ? 6.964 -11.110 11.507 1.00 96.88 211 ILE A O 1
ATOM 1594 N N . ALA A 1 212 ? 9.202 -11.047 11.636 1.00 97.94 212 ALA A N 1
ATOM 1595 C CA . ALA A 1 212 ? 9.228 -10.351 12.922 1.00 97.94 212 ALA A CA 1
ATOM 1596 C C . ALA A 1 212 ? 8.656 -8.928 12.808 1.00 97.94 212 ALA A C 1
ATOM 1598 O O . ALA A 1 212 ? 7.806 -8.537 13.609 1.00 97.94 212 ALA A O 1
ATOM 1599 N N . GLY A 1 213 ? 9.071 -8.183 11.779 1.00 98.06 213 GLY A N 1
ATOM 1600 C CA . GLY A 1 213 ? 8.534 -6.854 11.492 1.00 98.06 213 GLY A CA 1
ATOM 1601 C C . GLY A 1 213 ? 7.054 -6.897 11.117 1.00 98.06 213 GLY A C 1
ATOM 1602 O O . GLY A 1 213 ? 6.279 -6.090 11.628 1.00 98.06 213 GLY A O 1
ATOM 1603 N N . ALA A 1 214 ? 6.643 -7.887 10.316 1.00 98.12 214 ALA A N 1
ATOM 1604 C CA . ALA A 1 214 ? 5.238 -8.108 9.982 1.00 98.12 214 ALA A CA 1
ATOM 1605 C C . ALA A 1 214 ? 4.392 -8.324 11.244 1.00 98.12 214 ALA A C 1
ATOM 1607 O O . ALA A 1 214 ? 3.400 -7.633 11.449 1.00 98.12 214 ALA A O 1
ATOM 1608 N N . ARG A 1 215 ? 4.823 -9.221 12.140 1.00 98.62 215 ARG A N 1
ATOM 1609 C CA . ARG A 1 215 ? 4.142 -9.488 13.416 1.00 98.62 215 ARG A CA 1
ATOM 1610 C C . ARG A 1 215 ? 3.962 -8.220 14.253 1.00 98.62 215 ARG A C 1
ATOM 1612 O O . ARG A 1 215 ? 2.858 -7.990 14.735 1.00 98.62 215 ARG A O 1
ATOM 1619 N N . SER A 1 216 ? 5.021 -7.425 14.429 1.00 98.69 216 SER A N 1
ATOM 1620 C CA . SER A 1 216 ? 4.964 -6.200 15.246 1.00 98.69 216 SER A CA 1
ATOM 1621 C C . SER A 1 216 ? 3.960 -5.203 14.675 1.00 98.69 216 SER A C 1
ATOM 1623 O O . SER A 1 216 ? 3.030 -4.791 15.363 1.00 98.69 216 SER A O 1
ATOM 1625 N N . LEU A 1 217 ? 4.097 -4.875 13.388 1.00 98.81 217 LEU A N 1
ATOM 1626 C CA . LEU A 1 217 ? 3.282 -3.850 12.741 1.00 98.81 217 LEU A CA 1
ATOM 1627 C C . LEU A 1 217 ? 1.813 -4.257 12.600 1.00 98.81 217 LEU A C 1
ATOM 1629 O O . LEU A 1 217 ? 0.939 -3.418 12.796 1.00 98.81 217 LEU A O 1
ATOM 1633 N N . LEU A 1 218 ? 1.524 -5.529 12.307 1.00 98.81 218 LEU A N 1
ATOM 1634 C CA . LEU A 1 218 ? 0.144 -6.016 12.219 1.00 98.81 218 LEU A CA 1
ATOM 1635 C C . LEU A 1 218 ? -0.554 -5.981 13.586 1.00 98.81 218 LEU A C 1
ATOM 1637 O O . LEU A 1 218 ? -1.702 -5.551 13.665 1.00 98.81 218 LEU A O 1
ATOM 1641 N N . MET A 1 219 ? 0.133 -6.371 14.667 1.00 98.75 219 MET A N 1
ATOM 1642 C CA . MET A 1 219 ? -0.424 -6.293 16.025 1.00 98.75 219 MET A CA 1
ATOM 1643 C C . MET A 1 219 ? -0.662 -4.847 16.468 1.00 98.75 219 MET A C 1
ATOM 1645 O O . MET A 1 219 ? -1.731 -4.530 16.986 1.00 98.75 219 MET A O 1
ATOM 1649 N N . GLU A 1 220 ? 0.315 -3.962 16.258 1.00 98.81 220 GLU A N 1
ATOM 1650 C CA . GLU A 1 220 ? 0.187 -2.542 16.600 1.00 98.81 220 GLU A CA 1
ATOM 1651 C C . GLU A 1 220 ? -0.908 -1.860 15.773 1.00 98.81 220 GLU A C 1
ATOM 1653 O O . GLU A 1 220 ? -1.751 -1.155 16.329 1.00 98.81 220 GLU A O 1
ATOM 1658 N N . GLY A 1 221 ? -0.938 -2.118 14.463 1.00 98.75 221 GLY A N 1
ATOM 1659 C CA . GLY A 1 221 ? -1.956 -1.590 13.564 1.00 98.75 221 GLY A CA 1
ATOM 1660 C C . GLY A 1 221 ? -3.359 -2.042 13.963 1.00 98.75 221 GLY A C 1
ATOM 1661 O O . GLY A 1 221 ? -4.259 -1.213 14.084 1.00 98.75 221 GLY A O 1
ATOM 1662 N N . ALA A 1 222 ? -3.537 -3.332 14.264 1.00 98.75 222 ALA A N 1
ATOM 1663 C CA . ALA A 1 222 ? -4.803 -3.867 14.759 1.00 98.75 222 ALA A CA 1
ATOM 1664 C C . ALA A 1 222 ? -5.240 -3.205 16.076 1.00 98.75 222 ALA A C 1
ATOM 1666 O O . ALA A 1 222 ? -6.393 -2.798 16.205 1.00 98.75 222 ALA A O 1
ATOM 1667 N N . ALA A 1 223 ? -4.324 -3.036 17.035 1.00 98.75 223 ALA A N 1
ATOM 1668 C CA . ALA A 1 223 ? -4.633 -2.400 18.316 1.00 98.75 223 ALA A CA 1
ATOM 1669 C C . ALA A 1 223 ? -5.109 -0.945 18.157 1.00 98.75 223 ALA A C 1
ATOM 1671 O O . ALA A 1 223 ? -6.002 -0.511 18.881 1.00 98.75 223 ALA A O 1
ATOM 1672 N N . ARG A 1 224 ? -4.556 -0.197 17.192 1.00 98.62 224 ARG A N 1
ATOM 1673 C CA . ARG A 1 224 ? -4.986 1.184 16.897 1.00 98.62 224 ARG A CA 1
ATOM 1674 C C . ARG A 1 224 ? -6.340 1.270 16.206 1.00 98.62 224 ARG A C 1
ATOM 1676 O O . ARG A 1 224 ? -7.013 2.289 16.333 1.00 98.62 224 ARG A O 1
ATOM 1683 N N . LEU A 1 225 ? -6.719 0.231 15.467 1.00 98.69 225 LEU A N 1
ATOM 1684 C CA . LEU A 1 225 ? -7.928 0.196 14.644 1.00 98.69 225 LEU A CA 1
ATOM 1685 C C . LEU A 1 225 ? -9.141 -0.426 15.344 1.00 98.69 225 LEU A C 1
ATOM 1687 O O . LEU A 1 225 ? -10.266 -0.226 14.892 1.00 98.69 225 LEU A O 1
ATOM 1691 N N . TYR A 1 226 ? -8.931 -1.162 16.436 1.00 98.00 226 TYR A N 1
ATOM 1692 C CA . TYR A 1 226 ? -10.003 -1.812 17.186 1.00 98.00 226 TYR A CA 1
ATOM 1693 C C . TYR A 1 226 ? -11.078 -0.804 17.626 1.00 98.00 226 TYR A C 1
ATOM 1695 O O . TYR A 1 226 ? -10.767 0.209 18.257 1.00 98.00 226 TYR A O 1
ATOM 1703 N N . GLY A 1 227 ? -12.340 -1.066 17.272 1.00 96.50 227 GLY A N 1
ATOM 1704 C CA . GLY A 1 227 ? -13.469 -0.172 17.539 1.00 96.50 227 GLY A CA 1
ATOM 1705 C C . GLY A 1 227 ? -13.386 1.226 16.905 1.00 96.50 227 GLY A C 1
ATOM 1706 O O . GLY A 1 227 ? -14.073 2.136 17.370 1.00 96.50 227 GLY A O 1
ATOM 1707 N N . ARG A 1 228 ? -12.534 1.451 15.892 1.00 96.62 228 ARG A N 1
ATOM 1708 C CA . ARG A 1 228 ? -12.376 2.767 15.249 1.00 96.62 228 ARG A CA 1
ATOM 1709 C C . ARG A 1 228 ? -13.153 2.882 13.944 1.00 96.62 228 ARG A C 1
ATOM 1711 O O . ARG A 1 228 ? -13.245 1.944 13.157 1.00 96.62 228 ARG A O 1
ATOM 1718 N N . ARG A 1 229 ? -13.630 4.100 13.678 1.00 96.19 229 ARG A N 1
ATOM 1719 C CA . ARG A 1 229 ? -14.188 4.518 12.388 1.00 96.19 229 ARG A CA 1
ATOM 1720 C C . ARG A 1 229 ? -13.288 5.582 11.771 1.00 96.19 229 ARG A C 1
ATOM 1722 O O . ARG A 1 229 ? -12.774 6.444 12.479 1.00 96.19 229 ARG A O 1
ATOM 1729 N N . LEU A 1 230 ? -13.098 5.532 10.457 1.00 96.38 230 LEU A N 1
ATOM 1730 C CA . LEU A 1 230 ? -12.264 6.491 9.731 1.00 96.38 230 LEU A CA 1
ATOM 1731 C C . LEU A 1 230 ? -12.836 6.721 8.329 1.00 96.38 230 LEU A C 1
ATOM 1733 O O . LEU A 1 230 ? -12.966 5.785 7.546 1.00 96.38 230 LEU A O 1
ATOM 1737 N N . GLY A 1 231 ? -13.194 7.971 8.015 1.00 93.81 231 GLY A N 1
ATOM 1738 C CA . GLY A 1 231 ? -13.692 8.364 6.690 1.00 93.81 231 GLY A CA 1
ATOM 1739 C C . GLY A 1 231 ? -14.926 7.587 6.213 1.00 93.81 231 GLY A C 1
ATOM 1740 O O . GLY A 1 231 ? -14.984 7.211 5.046 1.00 93.81 231 GLY A O 1
ATOM 1741 N N . GLY A 1 232 ? -15.882 7.328 7.113 1.00 93.19 232 GLY A N 1
ATOM 1742 C CA . GLY A 1 232 ? -17.111 6.584 6.802 1.00 93.19 232 GLY A CA 1
ATOM 1743 C C . GLY A 1 232 ? -16.918 5.071 6.668 1.00 93.19 232 GLY A C 1
ATOM 1744 O O . GLY A 1 232 ? -17.731 4.413 6.030 1.00 93.19 232 GLY A O 1
ATOM 1745 N N . ARG A 1 233 ? -15.831 4.517 7.217 1.00 96.44 233 ARG A N 1
ATOM 1746 C CA . ARG A 1 233 ? -15.530 3.078 7.228 1.00 96.44 233 ARG A CA 1
ATOM 1747 C C . ARG A 1 233 ? -15.362 2.590 8.660 1.00 96.44 233 ARG A C 1
ATOM 1749 O O . ARG A 1 233 ? -14.789 3.312 9.480 1.00 96.44 233 ARG A O 1
ATOM 1756 N N . ASP A 1 234 ? -15.825 1.377 8.936 1.00 97.06 234 ASP A N 1
ATOM 1757 C CA . ASP A 1 234 ? -15.656 0.702 10.226 1.00 97.06 234 ASP A CA 1
ATOM 1758 C C . ASP A 1 234 ? -14.468 -0.262 10.184 1.00 97.06 234 ASP A C 1
ATOM 1760 O O . ASP A 1 234 ? -14.433 -1.171 9.357 1.00 97.06 234 ASP A O 1
ATOM 1764 N N . PHE A 1 235 ? -13.488 -0.070 11.064 1.00 98.12 235 PHE A N 1
ATOM 1765 C CA . PHE A 1 235 ? -12.272 -0.876 11.083 1.00 98.12 235 PHE A CA 1
ATOM 1766 C C . PHE A 1 235 ? -12.282 -2.008 12.119 1.00 98.12 235 PHE A C 1
ATOM 1768 O O . PHE A 1 235 ? -11.300 -2.748 12.170 1.00 98.12 235 PHE A O 1
ATOM 1775 N N . ASP A 1 236 ? -13.346 -2.217 12.906 1.00 97.62 236 ASP A N 1
ATOM 1776 C CA . ASP A 1 236 ? -13.328 -3.225 13.981 1.00 97.62 236 ASP A CA 1
ATOM 1777 C C . ASP A 1 236 ? -13.100 -4.649 13.448 1.00 97.62 236 ASP A C 1
ATOM 1779 O O . ASP A 1 236 ? -12.196 -5.360 13.896 1.00 97.62 236 ASP A O 1
ATOM 1783 N N . ALA A 1 237 ? -13.858 -5.051 12.423 1.00 97.94 237 ALA A N 1
ATOM 1784 C CA . ALA A 1 237 ? -13.713 -6.371 11.806 1.00 97.94 237 ALA A CA 1
ATOM 1785 C C . ALA A 1 237 ? -12.328 -6.554 11.158 1.00 97.94 237 ALA A C 1
ATOM 1787 O O . ALA A 1 237 ? -11.692 -7.598 11.320 1.00 97.94 237 ALA A O 1
ATOM 1788 N N . PHE A 1 238 ? -11.825 -5.516 10.482 1.00 98.44 238 PHE A N 1
ATOM 1789 C CA . PHE A 1 238 ? -10.487 -5.518 9.888 1.00 98.44 238 PHE A CA 1
ATOM 1790 C C . PHE A 1 238 ? -9.389 -5.637 10.948 1.00 98.44 238 PHE A C 1
ATOM 1792 O O . PHE A 1 238 ? -8.442 -6.405 10.770 1.00 98.44 238 PHE A O 1
ATOM 1799 N N . ALA A 1 239 ? -9.518 -4.923 12.066 1.00 98.69 239 ALA A N 1
ATOM 1800 C CA . ALA A 1 239 ? -8.582 -4.973 13.180 1.00 98.69 239 ALA A CA 1
ATOM 1801 C C . ALA A 1 239 ? -8.516 -6.380 13.788 1.00 98.69 239 ALA A C 1
ATOM 1803 O O . ALA A 1 239 ? -7.427 -6.937 13.934 1.00 98.69 239 ALA A O 1
ATOM 1804 N N . ARG A 1 240 ? -9.674 -6.995 14.073 1.00 98.62 240 ARG A N 1
ATOM 1805 C CA . ARG A 1 240 ? -9.744 -8.372 14.594 1.00 98.62 240 ARG A CA 1
ATOM 1806 C C . ARG A 1 240 ? -9.121 -9.375 13.632 1.00 98.62 240 ARG A C 1
ATOM 1808 O O . ARG A 1 240 ? -8.279 -10.166 14.049 1.00 98.62 240 ARG A O 1
ATOM 1815 N N . ALA A 1 241 ? -9.479 -9.306 12.350 1.00 98.50 241 ALA A N 1
ATOM 1816 C CA . ALA A 1 241 ? -8.945 -10.211 11.336 1.00 98.50 241 ALA A CA 1
ATOM 1817 C C . ALA A 1 241 ? -7.429 -10.025 11.134 1.00 98.50 241 ALA A C 1
ATOM 1819 O O . ALA A 1 241 ? -6.701 -10.999 10.935 1.00 98.50 241 ALA A O 1
ATOM 1820 N N . THR A 1 242 ? -6.934 -8.787 11.242 1.00 98.50 242 THR A N 1
ATOM 1821 C CA . THR A 1 242 ? -5.498 -8.473 11.196 1.00 98.50 242 THR A CA 1
ATOM 1822 C C . THR A 1 242 ? -4.760 -9.072 12.395 1.00 98.50 242 THR A C 1
ATOM 1824 O O . THR A 1 242 ? -3.719 -9.703 12.213 1.00 98.50 242 THR A O 1
ATOM 1827 N N . ALA A 1 243 ? -5.303 -8.947 13.610 1.00 98.50 243 ALA A N 1
ATOM 1828 C CA . ALA A 1 243 ? -4.726 -9.567 14.803 1.00 98.50 243 ALA A CA 1
ATOM 1829 C C . ALA A 1 243 ? -4.749 -11.104 14.722 1.00 98.50 243 ALA A C 1
ATOM 1831 O O . ALA A 1 243 ? -3.762 -11.761 15.048 1.00 98.50 243 ALA A O 1
ATOM 1832 N N . GLU A 1 244 ? -5.839 -11.697 14.232 1.00 98.25 244 GLU A N 1
ATOM 1833 C CA . GLU A 1 244 ? -5.947 -13.147 14.054 1.00 98.25 244 GLU A CA 1
ATOM 1834 C C . GLU A 1 244 ? -4.931 -13.670 13.029 1.00 98.25 244 GLU A C 1
ATOM 1836 O O . GLU A 1 244 ? -4.275 -14.691 13.254 1.00 98.25 244 GLU A O 1
ATOM 1841 N N . ALA A 1 245 ? -4.740 -12.955 11.918 1.00 97.31 245 ALA A N 1
ATOM 1842 C CA . ALA 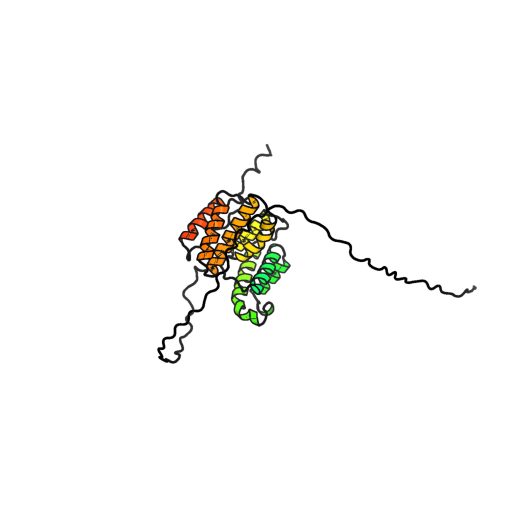A 1 245 ? -3.770 -13.311 10.889 1.00 97.31 245 ALA A CA 1
ATOM 1843 C C . ALA A 1 245 ? -2.339 -13.480 11.428 1.00 97.31 245 ALA A C 1
ATOM 1845 O O . ALA A 1 245 ? -1.600 -14.337 10.940 1.00 97.31 245 ALA A O 1
ATOM 1846 N N . VAL A 1 246 ? -1.957 -12.738 12.470 1.00 97.56 246 VAL A N 1
ATOM 1847 C CA . VAL A 1 246 ? -0.629 -12.832 13.097 1.00 97.56 246 VAL A CA 1
ATOM 1848 C C . VAL A 1 246 ? -0.325 -14.240 13.637 1.00 97.56 246 VAL A C 1
ATOM 1850 O O . VAL A 1 246 ? 0.839 -14.660 13.665 1.00 97.56 246 VAL A O 1
ATOM 1853 N N . THR A 1 247 ? -1.354 -14.998 14.027 1.00 97.06 247 THR A N 1
ATOM 1854 C CA . THR A 1 247 ? -1.216 -16.386 14.509 1.00 97.06 247 THR A CA 1
ATOM 1855 C C . THR A 1 247 ? -0.870 -17.376 13.392 1.00 97.06 247 THR A C 1
ATOM 1857 O O . THR A 1 247 ? -0.333 -18.445 13.665 1.00 97.06 247 THR A O 1
ATOM 1860 N N . ARG A 1 248 ? -1.122 -17.003 12.130 1.00 96.19 248 ARG A N 1
ATOM 1861 C CA . ARG A 1 248 ? -0.935 -17.850 10.942 1.00 96.19 248 ARG A CA 1
ATOM 1862 C C . ARG A 1 248 ? 0.285 -17.470 10.103 1.00 96.19 248 ARG A C 1
ATOM 1864 O O . ARG A 1 248 ? 0.467 -18.013 9.016 1.00 96.19 248 ARG A O 1
ATOM 1871 N N . LEU A 1 249 ? 1.117 -16.533 10.561 1.00 94.12 249 LEU A N 1
ATOM 1872 C CA . LEU A 1 249 ? 2.327 -16.142 9.835 1.00 94.12 249 LEU A CA 1
ATOM 1873 C C . LEU A 1 249 ? 3.306 -17.328 9.697 1.00 94.12 249 LEU A C 1
ATOM 1875 O O . LEU A 1 249 ? 3.518 -18.037 10.681 1.00 94.12 249 LEU A O 1
ATOM 1879 N N . PRO A 1 250 ? 3.937 -17.520 8.520 1.00 93.31 250 PRO A N 1
ATOM 1880 C CA . PRO A 1 250 ? 3.914 -16.634 7.348 1.00 93.31 250 PRO A CA 1
ATOM 1881 C C . PRO A 1 250 ? 2.792 -16.915 6.328 1.00 93.31 250 PRO A C 1
ATOM 1883 O O . PRO A 1 250 ? 2.684 -16.199 5.342 1.00 93.31 250 PRO A O 1
ATOM 1886 N N . ALA A 1 251 ? 1.936 -17.915 6.546 1.00 92.31 251 ALA A N 1
ATOM 1887 C CA . ALA A 1 251 ? 0.896 -18.327 5.592 1.00 92.31 251 ALA A CA 1
ATOM 1888 C C . ALA A 1 251 ? -0.365 -17.433 5.587 1.00 92.31 251 ALA A C 1
ATOM 1890 O O . ALA A 1 251 ? -1.339 -17.724 4.886 1.00 92.31 251 ALA A O 1
ATOM 1891 N N . ALA A 1 252 ? -0.385 -16.369 6.392 1.00 94.00 252 ALA A N 1
ATOM 1892 C CA . ALA A 1 252 ? -1.520 -15.464 6.502 1.00 94.00 252 ALA A CA 1
ATOM 1893 C C . ALA A 1 252 ? -1.712 -14.612 5.238 1.00 94.00 252 ALA A C 1
ATOM 1895 O O . ALA A 1 252 ? -0.767 -14.319 4.509 1.00 94.00 252 ALA A O 1
ATOM 1896 N N . LYS A 1 253 ? -2.952 -14.170 5.010 1.00 93.38 253 LYS A N 1
ATOM 1897 C CA . LYS A 1 253 ? -3.314 -13.262 3.915 1.00 93.38 253 LYS A CA 1
ATOM 1898 C C . LYS A 1 253 ? -3.906 -11.967 4.481 1.00 93.38 253 LYS A C 1
ATOM 1900 O O . LYS A 1 253 ? -4.572 -12.050 5.518 1.00 93.38 253 LYS A O 1
ATOM 1905 N N . PRO A 1 254 ? -3.715 -10.822 3.798 1.00 95.94 254 PRO A N 1
ATOM 1906 C CA . PRO A 1 254 ? -4.375 -9.573 4.162 1.00 95.94 254 PRO A CA 1
ATOM 1907 C C . PRO A 1 254 ? -5.902 -9.751 4.238 1.00 95.94 254 PRO A C 1
ATOM 1909 O O . PRO A 1 254 ? -6.473 -10.306 3.290 1.00 95.94 254 PRO A O 1
ATOM 1912 N N . PRO A 1 255 ? -6.569 -9.347 5.339 1.00 97.06 255 PRO A N 1
ATOM 1913 C CA . PRO A 1 255 ? -8.027 -9.303 5.391 1.00 97.06 255 PRO A CA 1
ATOM 1914 C C . PRO A 1 255 ? -8.557 -8.222 4.438 1.00 97.06 255 PRO A C 1
ATOM 1916 O O . PRO A 1 255 ? -7.830 -7.273 4.161 1.00 97.06 255 PRO A O 1
ATOM 1919 N N . PRO A 1 256 ? -9.800 -8.333 3.943 1.00 96.38 256 PRO A N 1
ATOM 1920 C CA . PRO A 1 256 ? -10.359 -7.337 3.033 1.00 96.38 256 PRO A CA 1
ATOM 1921 C C . PRO A 1 256 ? -10.401 -5.952 3.686 1.00 96.38 256 PRO A C 1
ATOM 1923 O O . PRO A 1 256 ? -10.742 -5.828 4.866 1.00 96.38 256 PRO A O 1
ATOM 1926 N N . PHE A 1 257 ? -10.072 -4.913 2.923 1.00 96.94 257 PHE A N 1
ATOM 1927 C CA . PHE A 1 257 ? -10.139 -3.536 3.398 1.00 96.94 257 PHE A CA 1
ATOM 1928 C C . PHE A 1 257 ? -11.601 -3.140 3.690 1.00 96.94 257 PHE A C 1
ATOM 1930 O O . PHE A 1 257 ? -12.480 -3.462 2.889 1.00 96.94 257 PHE A O 1
ATOM 1937 N N . PRO A 1 258 ? -11.898 -2.424 4.793 1.00 96.94 258 PRO A N 1
ATOM 1938 C CA . PRO A 1 258 ? -13.269 -2.049 5.133 1.00 96.94 258 PRO A CA 1
ATOM 1939 C C . PRO A 1 258 ? -13.997 -1.282 4.036 1.00 96.94 258 PRO A C 1
ATOM 1941 O O . PRO A 1 258 ? -13.469 -0.303 3.504 1.00 96.94 258 PRO A O 1
ATOM 1944 N N . GLU A 1 259 ? -15.238 -1.666 3.750 1.00 93.25 259 GLU A N 1
ATOM 1945 C CA . GLU A 1 259 ? -16.122 -0.943 2.835 1.00 93.25 259 GLU A CA 1
ATOM 1946 C C . GLU A 1 259 ? -16.664 0.353 3.464 1.00 93.25 259 GLU A C 1
ATOM 1948 O O . GLU A 1 259 ? -16.575 0.575 4.675 1.00 93.25 259 GLU A O 1
ATOM 1953 N N . LEU A 1 260 ? -17.202 1.244 2.626 1.00 90.94 260 LEU A N 1
ATOM 1954 C CA . LEU A 1 260 ? -17.932 2.414 3.114 1.00 90.94 260 LEU A CA 1
ATOM 1955 C C . LEU A 1 260 ? -19.215 1.939 3.791 1.00 90.94 260 LEU A C 1
ATOM 1957 O O . LEU A 1 260 ? -20.013 1.232 3.180 1.00 90.94 260 LEU A O 1
ATOM 1961 N N . THR A 1 261 ? -19.435 2.352 5.035 1.00 85.31 261 THR A N 1
ATOM 1962 C CA . THR A 1 261 ? -20.702 2.087 5.706 1.00 85.31 261 THR A CA 1
ATOM 1963 C C . THR A 1 261 ? -21.756 3.002 5.106 1.00 85.31 261 THR A C 1
ATOM 1965 O O . THR A 1 261 ? -21.681 4.222 5.258 1.00 85.31 261 THR A O 1
ATOM 1968 N N . THR A 1 262 ? -22.741 2.427 4.425 1.00 68.75 262 THR A N 1
ATOM 1969 C CA . THR A 1 262 ? -23.978 3.131 4.090 1.00 68.75 262 THR A CA 1
ATOM 1970 C C . THR A 1 262 ? -24.797 3.259 5.369 1.00 68.75 262 THR A C 1
ATOM 1972 O O . THR A 1 262 ? -25.658 2.420 5.633 1.00 68.75 262 THR A O 1
ATOM 1975 N N . ASP A 1 263 ? -24.505 4.247 6.213 1.00 54.94 263 ASP A N 1
ATOM 1976 C CA . ASP A 1 263 ? -25.437 4.560 7.295 1.00 54.94 263 ASP A CA 1
ATOM 1977 C C . ASP A 1 263 ? -26.748 5.045 6.662 1.00 54.94 263 ASP A C 1
ATOM 1979 O O . ASP A 1 263 ? -26.770 5.929 5.806 1.00 54.94 263 ASP A O 1
ATOM 1983 N N . ALA A 1 264 ? -27.857 4.426 7.065 1.00 45.06 264 ALA A N 1
ATOM 1984 C CA . ALA A 1 264 ? -29.209 4.736 6.611 1.00 45.06 264 ALA A CA 1
ATOM 1985 C C . ALA A 1 264 ? -29.744 6.079 7.162 1.00 45.06 264 ALA A C 1
ATOM 1987 O O . ALA A 1 264 ? -30.951 6.303 7.140 1.00 45.06 264 ALA A O 1
ATOM 1988 N N . SER A 1 265 ? -28.874 6.967 7.658 1.00 43.75 265 SER A N 1
ATOM 1989 C CA . SER A 1 265 ? -29.265 8.222 8.311 1.00 43.75 265 SER A CA 1
ATOM 1990 C C . SER A 1 265 ? -29.637 9.349 7.344 1.00 43.75 265 SER A C 1
ATOM 1992 O O . SER A 1 265 ? -30.171 10.356 7.788 1.00 43.75 265 SER A O 1
ATOM 1994 N N . ASP A 1 266 ? -29.438 9.181 6.034 1.00 40.75 266 ASP A N 1
ATOM 1995 C CA . ASP A 1 266 ? -29.844 10.178 5.026 1.00 40.75 266 ASP A CA 1
ATOM 1996 C C . ASP A 1 266 ? -31.301 9.987 4.535 1.00 40.75 266 ASP A C 1
ATOM 1998 O O . ASP A 1 266 ? -31.687 10.521 3.495 1.00 40.75 266 ASP A O 1
ATOM 2002 N N . ARG A 1 267 ? -32.134 9.202 5.243 1.00 42.88 267 ARG A N 1
ATOM 2003 C CA . ARG A 1 267 ? -33.544 8.947 4.868 1.00 42.88 267 ARG A CA 1
ATOM 2004 C C . ARG A 1 267 ? -34.610 9.597 5.762 1.00 42.88 267 ARG A C 1
ATOM 2006 O O . ARG A 1 267 ? -35.785 9.398 5.478 1.00 42.88 267 ARG A O 1
ATOM 2013 N N . GLU A 1 268 ? -34.257 10.399 6.768 1.00 37.75 268 GLU A N 1
ATOM 2014 C CA . GLU A 1 268 ? -35.238 10.975 7.717 1.00 37.75 268 GLU A CA 1
ATOM 2015 C C . GLU A 1 268 ? -35.273 12.518 7.791 1.00 37.75 268 GLU A C 1
ATOM 2017 O O . GLU A 1 268 ? -35.602 13.080 8.828 1.00 37.75 268 GLU A O 1
ATOM 2022 N N . GLU A 1 269 ? -35.030 13.233 6.686 1.00 39.28 269 GLU A N 1
ATOM 2023 C CA . GLU A 1 269 ? -35.303 14.691 6.609 1.00 39.28 269 GLU A CA 1
ATOM 2024 C C . GLU A 1 269 ? -36.207 15.099 5.425 1.00 39.28 269 GLU A C 1
ATOM 2026 O O . GLU A 1 269 ? -36.135 16.196 4.870 1.00 39.28 269 GLU A O 1
ATOM 2031 N N . SER A 1 270 ? -37.120 14.214 5.025 1.00 39.59 270 SER A N 1
ATOM 2032 C CA . SER A 1 270 ? -38.272 14.596 4.197 1.00 39.59 270 SER A CA 1
ATOM 2033 C C . SER A 1 270 ? -39.497 13.770 4.548 1.00 39.59 270 SER A C 1
ATOM 2035 O O . SER A 1 270 ? -39.860 12.853 3.814 1.00 39.59 270 SER A O 1
ATOM 2037 N N . VAL A 1 271 ? -40.132 14.125 5.666 1.00 41.66 271 VAL A N 1
ATOM 2038 C CA . VAL A 1 271 ? -41.587 14.033 5.852 1.00 41.66 271 VAL A CA 1
ATOM 2039 C C . VAL A 1 271 ? -42.048 15.273 6.604 1.00 41.66 271 VAL A C 1
ATOM 2041 O O . VAL A 1 271 ? -41.414 15.592 7.633 1.00 41.66 271 VAL A O 1
#